Protein AF-A0A349LL16-F1 (afdb_monomer_lite)

pLDDT: mean 88.12, std 10.81, range [34.56, 97.88]

Secondary structure (DSSP, 8-state):
-HHHHHHHHHHT---------HHHHHHHTTT-HHHHTT------PPPPHHHHHHHHHHHHHHHHHHHT-EE-HHHHHHHHHHHHHH-TTS-TTHHHHHHHHHHHHHHHHHHHSPPHHHHHHHHHHHHHHHHHHHHTT--SHHHHHHHHHHHHHHHHHHHHHHHHHHHHHHHHHHHHHHHHHHHHHHHHHHHHHHHHHTT-HHHHHHIIIIIHHHHHHHHHHHHHHHHHHTSSS---------EE-HHHHHHHHHHHH---HHHHHS-HHHHHHTHHHHHHTT--S-HHHHHHHHHHHHHHHTT---

Radius of gyration: 29.73 Å; chains: 1; bounding box: 71×72×87 Å

Structure (mmCIF, N/CA/C/O backbone):
data_AF-A0A349LL16-F1
#
_entry.id   AF-A0A349LL16-F1
#
loop_
_atom_site.group_PDB
_atom_site.id
_atom_site.type_symbol
_atom_site.label_atom_id
_atom_site.label_alt_id
_atom_site.label_comp_id
_atom_site.label_asym_id
_atom_site.label_en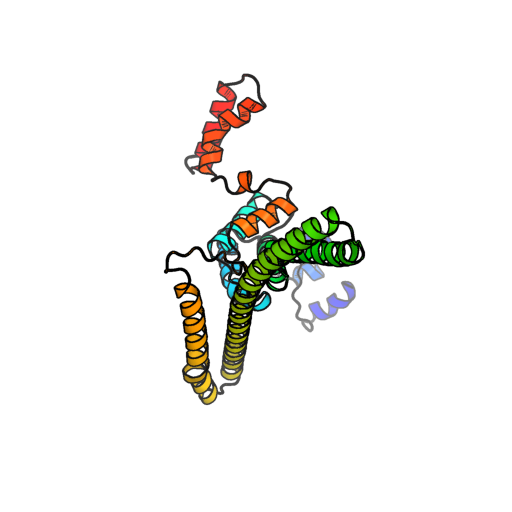tity_id
_atom_site.label_seq_id
_atom_site.pdbx_PDB_ins_code
_atom_site.Cartn_x
_atom_site.Cartn_y
_atom_site.Cartn_z
_atom_site.occupancy
_atom_site.B_iso_or_equiv
_atom_site.auth_seq_id
_atom_site.auth_comp_id
_atom_site.auth_asym_id
_atom_site.auth_atom_id
_atom_site.pdbx_PDB_model_num
ATOM 1 N N . ALA A 1 1 ? 39.143 4.023 -7.909 1.00 50.12 1 ALA A N 1
ATOM 2 C CA . ALA A 1 1 ? 38.693 2.613 -7.889 1.00 50.12 1 ALA A CA 1
ATOM 3 C C . ALA A 1 1 ? 38.817 1.913 -9.253 1.00 50.12 1 ALA A C 1
ATOM 5 O O . ALA A 1 1 ? 39.383 0.830 -9.295 1.00 50.12 1 ALA A O 1
ATOM 6 N N . GLY A 1 2 ? 38.370 2.511 -10.371 1.00 61.31 2 GLY A N 1
ATOM 7 C CA . GLY A 1 2 ? 38.312 1.834 -11.686 1.00 61.31 2 GLY A CA 1
ATOM 8 C C . GLY A 1 2 ? 39.614 1.186 -12.191 1.00 61.31 2 GLY A C 1
ATOM 9 O O . GLY A 1 2 ? 39.574 0.078 -12.714 1.00 61.31 2 GLY A O 1
ATOM 10 N N . ASN A 1 3 ? 40.784 1.799 -11.963 1.00 69.19 3 ASN A N 1
ATOM 11 C CA . ASN A 1 3 ? 42.068 1.228 -12.407 1.00 69.19 3 ASN A CA 1
ATOM 12 C C . ASN A 1 3 ? 42.465 -0.073 -11.689 1.00 69.19 3 ASN A C 1
ATOM 14 O O . ASN A 1 3 ? 43.234 -0.848 -12.246 1.00 69.19 3 ASN A O 1
ATOM 18 N N . MET A 1 4 ? 41.927 -0.342 -10.494 1.00 77.75 4 MET A N 1
ATOM 19 C CA . MET A 1 4 ? 42.217 -1.578 -9.755 1.00 77.75 4 MET A CA 1
ATOM 20 C C . MET A 1 4 ? 41.411 -2.775 -10.274 1.00 77.75 4 MET A C 1
ATOM 22 O O . MET A 1 4 ? 41.865 -3.908 -10.161 1.00 77.75 4 MET A O 1
ATOM 26 N N . LEU A 1 5 ? 40.236 -2.531 -10.865 1.00 82.50 5 LEU A N 1
ATOM 27 C CA . LEU A 1 5 ? 39.344 -3.584 -11.364 1.00 82.50 5 LEU A CA 1
ATOM 28 C C . LEU A 1 5 ? 39.718 -4.046 -12.777 1.00 82.50 5 LEU A C 1
ATOM 30 O O . LEU A 1 5 ? 39.498 -5.204 -13.124 1.00 82.50 5 LEU A O 1
ATOM 34 N N . LYS A 1 6 ? 40.334 -3.168 -13.581 1.00 83.62 6 LYS A N 1
ATOM 35 C CA . LYS A 1 6 ? 40.704 -3.452 -14.978 1.00 83.62 6 LYS A CA 1
ATOM 36 C C . LYS A 1 6 ? 41.528 -4.734 -15.157 1.00 83.62 6 LYS A C 1
ATOM 38 O O . LYS A 1 6 ? 41.169 -5.511 -16.038 1.00 83.62 6 LYS A O 1
ATOM 43 N N . PRO A 1 7 ? 42.580 -5.019 -14.358 1.00 87.38 7 PRO A N 1
ATOM 44 C CA . PRO A 1 7 ? 43.356 -6.245 -14.537 1.00 87.38 7 PRO A CA 1
ATOM 45 C C . PRO A 1 7 ? 42.539 -7.515 -14.267 1.00 87.38 7 PRO A C 1
ATOM 47 O O . PRO A 1 7 ? 42.668 -8.482 -15.010 1.00 87.38 7 PRO A O 1
ATOM 50 N N . ALA A 1 8 ? 41.684 -7.509 -13.239 1.00 87.06 8 ALA A N 1
ATOM 51 C CA . ALA A 1 8 ? 40.840 -8.654 -12.889 1.00 87.06 8 ALA A CA 1
ATOM 52 C C . ALA A 1 8 ? 39.733 -8.890 -13.932 1.00 87.06 8 ALA A C 1
ATOM 54 O O . ALA A 1 8 ? 39.519 -10.023 -14.355 1.00 87.06 8 ALA A O 1
ATOM 55 N N . LEU A 1 9 ? 39.101 -7.814 -14.419 1.00 86.56 9 LEU A N 1
ATOM 56 C CA . LEU A 1 9 ? 38.121 -7.870 -15.511 1.00 86.56 9 LEU A CA 1
ATOM 57 C C . LEU A 1 9 ? 38.753 -8.325 -16.833 1.00 86.56 9 LEU A C 1
ATOM 59 O O . LEU A 1 9 ? 38.127 -9.032 -17.615 1.00 86.56 9 LEU A O 1
ATOM 63 N N . ALA A 1 10 ? 40.004 -7.937 -17.098 1.00 84.31 10 ALA A N 1
ATOM 64 C CA . ALA A 1 10 ? 40.708 -8.333 -18.312 1.00 84.31 10 ALA A CA 1
ATOM 65 C C . ALA A 1 10 ? 41.105 -9.815 -18.324 1.00 84.31 10 ALA A C 1
ATOM 67 O O . ALA A 1 10 ? 41.119 -10.407 -19.401 1.00 84.31 10 ALA A O 1
ATOM 68 N N . ARG A 1 11 ? 41.420 -10.391 -17.156 1.00 88.12 11 ARG A N 1
ATOM 69 C CA . ARG A 1 11 ? 41.743 -11.819 -17.005 1.00 88.12 11 ARG A CA 1
ATOM 70 C C . ARG A 1 11 ? 40.512 -12.719 -16.878 1.00 88.12 11 ARG A C 1
ATOM 72 O O . ARG A 1 11 ? 40.641 -13.919 -17.074 1.00 88.12 11 ARG A O 1
ATOM 79 N N . GLY A 1 12 ? 39.341 -12.149 -16.587 1.00 85.00 12 GLY A N 1
ATOM 80 C CA . GLY A 1 12 ? 38.114 -12.913 -16.341 1.00 85.00 12 GLY A CA 1
ATOM 81 C C . GLY A 1 12 ? 38.013 -13.488 -14.924 1.00 85.00 12 GLY A C 1
ATOM 82 O O . GLY A 1 12 ? 37.112 -14.271 -14.651 1.00 85.00 12 GLY A O 1
ATOM 83 N N . ASP A 1 13 ? 38.897 -13.079 -14.008 1.00 91.56 13 ASP A N 1
ATOM 84 C CA . ASP A 1 13 ? 38.894 -13.537 -12.609 1.00 91.56 13 ASP A CA 1
ATOM 85 C C . ASP A 1 13 ? 37.687 -12.989 -11.822 1.00 91.56 13 ASP A C 1
ATOM 87 O O . ASP A 1 13 ? 37.328 -13.509 -10.767 1.00 91.56 13 ASP A O 1
ATOM 91 N N . LEU A 1 14 ? 37.081 -11.901 -12.312 1.00 89.88 14 LEU A N 1
ATOM 92 C CA . LEU A 1 14 ? 35.991 -11.189 -11.656 1.00 89.88 14 LEU A CA 1
ATOM 93 C C . LEU A 1 14 ? 34.754 -11.148 -12.554 1.00 89.88 14 LEU A C 1
ATOM 95 O O . LEU A 1 14 ? 34.754 -10.489 -13.592 1.00 89.88 14 LEU A O 1
ATOM 99 N N . HIS A 1 15 ? 33.679 -11.779 -12.087 1.00 89.44 15 HIS A N 1
ATOM 100 C CA . HIS A 1 15 ? 32.338 -11.609 -12.636 1.00 89.44 15 HIS A CA 1
ATOM 101 C C . HIS A 1 15 ? 31.631 -10.496 -11.864 1.00 89.44 15 HIS A C 1
ATOM 103 O O . HIS A 1 15 ? 31.560 -10.542 -10.635 1.00 89.44 15 HIS A O 1
ATOM 109 N N . CYS A 1 16 ? 31.111 -9.490 -12.563 1.00 90.19 16 CYS A N 1
ATOM 110 C CA . CYS A 1 16 ? 30.352 -8.417 -11.932 1.00 90.19 16 CYS A CA 1
ATOM 111 C C . CYS A 1 16 ? 29.171 -7.971 -12.797 1.00 90.19 16 CYS A C 1
ATOM 113 O O . CYS A 1 16 ? 29.186 -8.101 -14.020 1.00 90.19 16 CYS A O 1
ATOM 115 N N . ILE A 1 17 ? 28.154 -7.425 -12.132 1.00 94.06 17 ILE A N 1
ATOM 116 C CA . ILE A 1 17 ? 27.019 -6.741 -12.748 1.00 94.06 17 ILE A CA 1
ATOM 117 C C . ILE A 1 17 ? 27.055 -5.307 -12.223 1.00 94.06 17 ILE A C 1
ATOM 119 O O . ILE A 1 17 ? 27.072 -5.092 -11.011 1.00 94.06 17 ILE A O 1
ATOM 123 N N . GLY A 1 18 ? 27.132 -4.336 -13.131 1.00 92.94 18 GLY A N 1
ATOM 124 C CA . GLY A 1 18 ? 27.080 -2.913 -12.802 1.00 92.94 18 GLY A CA 1
ATOM 125 C C . GLY A 1 18 ? 25.700 -2.332 -13.097 1.00 92.94 18 GLY A C 1
ATOM 126 O O . GLY A 1 18 ? 25.059 -2.736 -14.063 1.00 92.94 18 GLY A O 1
ATOM 127 N N . ALA A 1 19 ? 25.272 -1.361 -12.294 1.00 95.31 19 ALA A N 1
ATOM 128 C CA . ALA A 1 19 ? 24.076 -0.560 -12.532 1.00 95.31 19 ALA A CA 1
ATOM 129 C C . ALA A 1 19 ? 24.457 0.927 -12.476 1.00 95.31 19 ALA A C 1
ATOM 131 O O . ALA A 1 19 ? 25.180 1.346 -11.574 1.00 95.31 19 ALA A O 1
ATOM 132 N N . THR A 1 20 ? 24.033 1.705 -13.470 1.00 95.44 20 THR A N 1
ATOM 133 C CA . THR A 1 20 ? 24.318 3.145 -13.596 1.00 95.44 20 THR A CA 1
ATOM 134 C C . THR A 1 20 ? 23.319 3.774 -14.569 1.00 95.44 20 THR A C 1
ATOM 136 O O . THR A 1 20 ? 22.616 3.059 -15.288 1.00 95.44 20 THR A O 1
ATOM 139 N N . THR A 1 21 ? 23.244 5.103 -14.606 1.00 94.81 21 THR A N 1
ATOM 140 C CA . THR A 1 21 ? 22.411 5.822 -15.578 1.00 94.81 21 THR A CA 1
ATOM 141 C C . THR A 1 21 ? 23.085 5.882 -16.950 1.00 94.81 21 THR A C 1
ATOM 143 O O . THR A 1 21 ? 24.299 5.710 -17.087 1.00 94.81 21 THR A O 1
ATOM 146 N N . LEU A 1 22 ? 22.304 6.159 -17.999 1.00 93.75 22 LEU A N 1
ATOM 147 C CA . LEU A 1 22 ? 22.838 6.274 -19.359 1.00 93.75 22 LEU A CA 1
ATOM 148 C C . LEU A 1 22 ? 23.901 7.380 -19.478 1.00 93.75 22 LEU A C 1
ATOM 150 O O . LEU A 1 22 ? 24.893 7.211 -20.189 1.00 93.75 22 LEU A O 1
ATOM 154 N N . ASP A 1 23 ? 23.708 8.492 -18.772 1.00 94.25 23 ASP A N 1
ATOM 155 C CA . ASP A 1 23 ? 24.614 9.640 -18.819 1.00 94.25 23 ASP A CA 1
ATOM 156 C C . ASP A 1 23 ? 25.945 9.343 -18.127 1.00 94.25 23 ASP A C 1
ATOM 158 O O . ASP A 1 23 ? 27.016 9.667 -18.648 1.00 94.25 23 ASP A O 1
ATOM 162 N N . GLU A 1 24 ? 25.901 8.665 -16.982 1.00 95.25 24 GLU A N 1
ATOM 163 C CA . GLU A 1 24 ? 27.101 8.206 -16.289 1.00 95.25 24 GLU A CA 1
ATOM 164 C C . GLU A 1 24 ? 27.838 7.127 -17.085 1.00 95.25 24 GLU A C 1
ATOM 166 O O . GLU A 1 24 ? 29.064 7.194 -17.209 1.00 95.25 24 GLU A O 1
ATOM 171 N N . TYR A 1 25 ? 27.115 6.187 -17.702 1.00 94.00 25 TYR A N 1
ATOM 172 C CA . TYR A 1 25 ? 27.707 5.186 -18.589 1.00 94.00 25 TYR A CA 1
ATOM 173 C C . TYR A 1 25 ? 28.482 5.847 -19.739 1.00 94.00 25 TYR A C 1
ATOM 175 O O . TYR A 1 25 ? 29.668 5.564 -19.931 1.00 94.00 25 TYR A O 1
ATOM 183 N N . ARG A 1 26 ? 27.851 6.800 -20.441 1.00 93.75 26 ARG A N 1
ATOM 184 C CA . ARG A 1 26 ? 28.474 7.585 -21.523 1.00 93.75 26 ARG A CA 1
ATOM 185 C C . ARG A 1 26 ? 29.698 8.362 -21.055 1.00 93.75 26 ARG A C 1
ATOM 187 O O . AR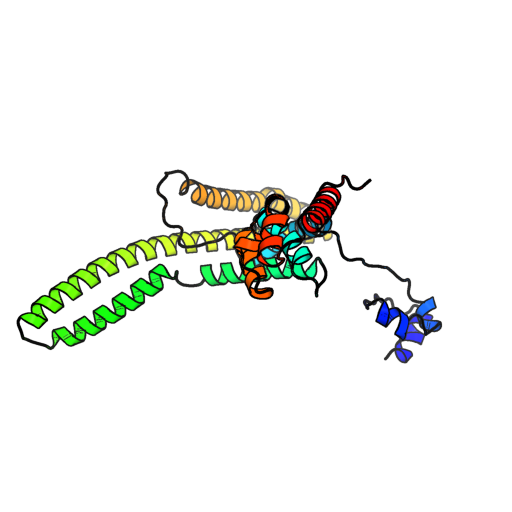G A 1 26 ? 30.668 8.531 -21.791 1.00 93.75 26 ARG A O 1
ATOM 194 N N . LYS A 1 27 ? 29.660 8.884 -19.830 1.00 93.69 27 LYS A N 1
ATOM 195 C CA . LYS A 1 27 ? 30.728 9.727 -19.289 1.00 93.69 27 LYS A CA 1
ATOM 196 C C . LYS A 1 27 ? 31.927 8.924 -18.791 1.00 93.69 27 LYS A C 1
ATOM 198 O O . LYS A 1 27 ? 33.052 9.395 -18.959 1.00 93.69 27 LYS A O 1
ATOM 203 N N . TYR A 1 28 ? 31.702 7.764 -18.175 1.00 90.38 28 TYR A N 1
ATOM 204 C CA . TYR A 1 28 ? 32.724 7.056 -17.399 1.00 90.38 28 TYR A CA 1
ATOM 205 C C . TYR A 1 28 ? 33.111 5.679 -17.948 1.00 90.38 28 TYR A C 1
ATOM 207 O O . TYR A 1 28 ? 34.234 5.246 -17.693 1.00 90.38 28 TYR A O 1
ATOM 215 N N . ILE A 1 29 ? 32.229 4.997 -18.684 1.00 90.94 29 ILE A N 1
ATOM 216 C CA . ILE A 1 29 ? 32.487 3.650 -19.220 1.00 90.94 29 ILE A CA 1
ATOM 217 C C . ILE A 1 29 ? 32.776 3.710 -20.716 1.00 90.94 29 ILE A C 1
ATOM 219 O O . ILE A 1 29 ? 33.810 3.221 -21.153 1.00 90.94 29 ILE A O 1
ATOM 223 N N . GLU A 1 30 ? 31.911 4.369 -21.486 1.00 91.00 30 GLU A N 1
ATOM 224 C CA . GLU A 1 30 ? 32.020 4.449 -22.951 1.00 91.00 30 GLU A CA 1
ATOM 225 C C . GLU A 1 30 ? 33.277 5.211 -23.404 1.00 91.00 30 GLU A C 1
ATOM 227 O O . GLU A 1 30 ? 33.876 4.906 -24.428 1.00 91.00 30 GLU A O 1
ATOM 232 N N . LYS A 1 31 ? 33.753 6.167 -22.595 1.00 91.62 31 LYS A N 1
ATOM 233 C CA . LYS A 1 31 ? 35.013 6.883 -22.857 1.00 91.62 31 LYS A CA 1
ATOM 234 C C . LYS A 1 31 ? 36.274 6.064 -22.575 1.00 91.62 31 LYS A C 1
ATOM 236 O O . LYS A 1 31 ? 37.360 6.515 -22.937 1.00 91.62 31 LYS A O 1
ATOM 241 N N . ASP A 1 32 ? 36.164 4.918 -21.904 1.00 90.56 32 ASP A N 1
ATOM 242 C CA . ASP A 1 32 ? 37.294 4.058 -21.552 1.00 90.56 32 ASP A CA 1
ATOM 243 C C . ASP A 1 32 ? 37.238 2.745 -22.356 1.00 90.56 32 ASP A C 1
ATOM 245 O O . ASP A 1 32 ? 36.535 1.808 -21.962 1.00 90.56 32 ASP A O 1
ATOM 249 N N . PRO A 1 33 ? 38.023 2.615 -23.447 1.00 88.44 33 PRO A N 1
ATOM 250 C CA . PRO A 1 33 ? 37.968 1.451 -24.335 1.00 88.44 33 PRO A CA 1
ATOM 251 C C . PRO A 1 33 ? 38.258 0.114 -23.642 1.00 88.44 33 PRO A C 1
ATOM 253 O O . PRO A 1 33 ? 37.868 -0.944 -24.139 1.00 88.44 33 PRO A O 1
ATOM 256 N N . ALA A 1 34 ? 38.979 0.128 -22.514 1.00 86.44 34 ALA A N 1
ATOM 257 C CA . ALA A 1 34 ? 39.267 -1.089 -21.761 1.00 86.44 34 ALA A CA 1
ATOM 258 C C . ALA A 1 34 ? 38.037 -1.592 -20.994 1.00 86.44 34 ALA A C 1
ATOM 260 O O . ALA A 1 34 ? 37.881 -2.802 -20.839 1.00 86.44 34 ALA A O 1
ATOM 261 N N . LEU A 1 35 ? 37.180 -0.683 -20.519 1.00 87.88 35 LEU A N 1
ATOM 262 C CA . LEU A 1 35 ? 35.939 -1.023 -19.822 1.00 87.88 35 LEU A CA 1
ATOM 263 C C . LEU A 1 35 ? 34.814 -1.312 -20.817 1.00 87.88 35 LEU A C 1
ATOM 265 O O . LEU A 1 35 ? 34.130 -2.320 -20.669 1.00 87.88 35 LEU A O 1
ATOM 269 N N . GLU A 1 36 ? 34.669 -0.496 -21.861 1.00 87.94 36 GLU A N 1
ATOM 270 C CA . GLU A 1 36 ? 33.642 -0.671 -22.896 1.00 87.94 36 GLU A CA 1
ATOM 271 C C . GLU A 1 36 ? 33.681 -2.081 -23.517 1.00 87.94 36 GLU A C 1
ATOM 273 O O . GLU A 1 36 ? 32.664 -2.756 -23.610 1.00 87.94 36 GLU A O 1
ATOM 278 N N . ARG A 1 37 ? 34.876 -2.599 -23.830 1.00 89.06 37 ARG A N 1
ATOM 279 C CA . ARG A 1 37 ? 35.066 -3.953 -24.397 1.00 89.06 37 ARG A CA 1
ATOM 280 C C . ARG A 1 37 ? 34.826 -5.105 -23.415 1.00 89.06 37 ARG A C 1
ATOM 282 O O . ARG A 1 37 ? 35.005 -6.268 -23.785 1.00 89.06 37 ARG A O 1
ATOM 289 N N . ARG A 1 38 ? 34.556 -4.808 -22.145 1.00 89.88 38 ARG A N 1
ATOM 290 C CA . ARG A 1 38 ? 34.374 -5.797 -21.069 1.00 89.88 38 ARG A CA 1
ATOM 291 C C . ARG A 1 38 ? 32.970 -5.774 -20.484 1.00 89.88 38 ARG A C 1
ATOM 293 O O . ARG A 1 38 ? 32.577 -6.756 -19.866 1.00 89.88 38 ARG A O 1
ATOM 300 N N . PHE A 1 39 ? 32.215 -4.702 -20.707 1.00 91.06 39 PHE A N 1
ATOM 301 C CA . PHE A 1 39 ? 30.825 -4.598 -20.294 1.00 91.06 39 PHE A CA 1
ATOM 302 C C . PHE A 1 39 ? 29.894 -4.726 -21.495 1.00 91.06 39 PHE A C 1
ATOM 304 O O . PHE A 1 39 ? 29.972 -3.952 -22.442 1.00 91.06 39 PHE A O 1
ATOM 311 N N . GLN A 1 40 ? 28.951 -5.662 -21.413 1.00 91.81 40 GLN A N 1
ATOM 312 C CA . GLN A 1 40 ? 27.804 -5.681 -22.311 1.00 91.81 40 GLN A CA 1
ATOM 313 C C . GLN A 1 40 ? 26.747 -4.711 -21.780 1.00 91.81 40 GLN A C 1
ATOM 315 O O . GLN A 1 40 ? 26.310 -4.826 -20.635 1.00 91.81 40 GLN A O 1
ATOM 320 N N . LYS A 1 41 ? 26.310 -3.769 -22.619 1.00 93.06 41 LYS A N 1
ATOM 321 C CA . LYS A 1 41 ? 25.206 -2.873 -22.273 1.00 93.06 41 LYS A CA 1
ATOM 322 C C . LYS A 1 41 ? 23.889 -3.650 -22.304 1.00 93.06 41 LYS A C 1
ATOM 324 O O . LYS A 1 41 ? 23.536 -4.220 -23.337 1.00 93.06 41 LYS A O 1
ATOM 329 N N . VAL A 1 42 ? 23.171 -3.637 -21.184 1.00 95.75 42 VAL A N 1
ATOM 330 C CA . VAL A 1 42 ? 21.796 -4.136 -21.057 1.00 95.75 42 VAL A CA 1
ATOM 331 C C . VAL A 1 42 ? 20.934 -2.947 -20.653 1.00 95.75 42 VAL A C 1
ATOM 333 O O . VAL A 1 42 ? 21.115 -2.392 -19.572 1.00 95.75 42 VAL A O 1
ATOM 336 N N . MET A 1 43 ? 20.059 -2.504 -21.556 1.00 95.00 43 MET A N 1
ATOM 337 C CA . MET A 1 43 ? 19.144 -1.398 -21.282 1.00 95.00 43 MET A CA 1
ATOM 338 C C . MET A 1 43 ? 17.969 -1.905 -20.455 1.00 95.00 43 MET A C 1
ATOM 340 O O . MET A 1 43 ? 17.335 -2.889 -20.827 1.00 95.00 43 MET A O 1
ATOM 344 N N . VAL A 1 44 ? 17.688 -1.219 -19.352 1.00 95.31 44 VAL A N 1
ATOM 345 C CA . VAL A 1 44 ? 16.494 -1.439 -18.536 1.00 95.31 44 VAL A CA 1
ATOM 346 C C . VAL A 1 44 ? 15.676 -0.162 -18.624 1.00 95.31 44 VAL A C 1
ATOM 348 O O . VAL A 1 44 ? 16.104 0.883 -18.137 1.00 95.31 44 VAL A O 1
ATOM 351 N N . GLU A 1 45 ? 14.559 -0.236 -19.336 1.00 94.81 45 GLU A N 1
ATOM 352 C CA . GLU A 1 45 ? 13.649 0.892 -19.529 1.00 94.81 45 GLU A CA 1
ATOM 353 C C . GLU A 1 45 ? 12.617 0.956 -18.399 1.00 94.81 45 GLU A C 1
ATOM 355 O O . GLU A 1 45 ? 12.370 -0.035 -17.706 1.00 94.81 45 GLU A O 1
ATOM 360 N N . GLU A 1 46 ? 12.022 2.134 -18.212 1.00 95.19 46 GLU A N 1
ATOM 361 C CA . GLU A 1 46 ? 10.886 2.297 -17.307 1.00 95.19 46 GLU A CA 1
ATOM 362 C C . GLU A 1 46 ? 9.723 1.406 -17.791 1.00 95.19 46 GLU A C 1
ATOM 364 O O . GLU A 1 46 ? 9.379 1.444 -18.977 1.00 95.19 46 GLU A O 1
ATOM 369 N N . PRO A 1 47 ? 9.111 0.587 -16.916 1.00 97.38 47 PRO A N 1
ATOM 370 C CA . PRO A 1 47 ? 7.967 -0.225 -17.294 1.00 97.38 47 PRO A CA 1
ATOM 371 C C . PRO A 1 47 ? 6.764 0.650 -17.654 1.00 97.38 47 PRO A C 1
ATOM 373 O O . PRO A 1 47 ? 6.547 1.721 -17.087 1.00 97.38 47 PRO A O 1
ATOM 376 N N . SER A 1 48 ? 5.917 0.144 -18.551 1.00 97.12 48 SER A N 1
ATOM 377 C CA . SER A 1 48 ? 4.610 0.752 -18.800 1.00 97.12 48 SER A CA 1
ATOM 378 C C . SER A 1 48 ? 3.731 0.711 -17.542 1.00 97.12 48 SER A C 1
ATOM 380 O O . SER A 1 48 ? 3.992 -0.036 -16.591 1.00 97.12 48 SER A O 1
ATOM 382 N N . VAL A 1 49 ? 2.643 1.485 -17.544 1.00 96.38 49 VAL A N 1
ATOM 383 C CA . VAL A 1 49 ? 1.636 1.444 -16.469 1.00 96.38 49 VAL A CA 1
ATOM 384 C C . VAL A 1 49 ? 1.094 0.020 -16.294 1.00 96.38 49 VAL A C 1
ATOM 386 O O . VAL A 1 49 ? 1.065 -0.491 -15.180 1.00 96.38 49 VAL A O 1
ATOM 389 N N . GLU A 1 50 ? 0.766 -0.666 -17.393 1.00 96.81 50 GLU A N 1
ATOM 390 C CA . GLU A 1 50 ? 0.281 -2.055 -17.377 1.00 96.81 50 GLU A CA 1
ATOM 391 C C . GLU A 1 50 ? 1.311 -3.034 -16.798 1.00 96.81 50 GLU A C 1
ATOM 393 O O . GLU A 1 50 ? 0.977 -3.875 -15.961 1.00 96.81 50 GLU A O 1
ATOM 398 N N . ALA A 1 51 ? 2.581 -2.902 -17.197 1.00 97.38 51 ALA A N 1
ATOM 399 C CA . ALA A 1 51 ? 3.658 -3.722 -16.653 1.00 97.38 51 ALA A CA 1
ATOM 400 C C . ALA A 1 51 ? 3.869 -3.445 -15.157 1.00 97.38 51 ALA A C 1
ATOM 402 O O . ALA A 1 51 ? 4.093 -4.373 -14.382 1.00 97.38 51 ALA A O 1
ATOM 403 N N . THR A 1 52 ? 3.731 -2.189 -14.727 1.00 97.75 52 THR A N 1
ATOM 404 C CA . THR A 1 52 ? 3.815 -1.816 -13.310 1.00 97.75 52 THR A CA 1
ATOM 405 C C . THR A 1 52 ? 2.676 -2.419 -12.498 1.00 97.75 52 THR A C 1
ATOM 407 O O . THR A 1 52 ? 2.927 -2.947 -11.421 1.00 97.75 52 THR A O 1
ATOM 410 N N . ILE A 1 53 ? 1.446 -2.431 -13.022 1.00 97.81 53 ILE A N 1
ATOM 411 C CA . ILE A 1 53 ? 0.308 -3.111 -12.382 1.00 97.81 53 ILE A CA 1
ATOM 412 C C . ILE A 1 53 ? 0.620 -4.601 -12.180 1.00 97.81 53 ILE A C 1
ATOM 414 O O . ILE A 1 53 ? 0.386 -5.138 -11.099 1.00 97.81 53 ILE A O 1
ATOM 418 N N . ALA A 1 54 ? 1.197 -5.273 -13.182 1.00 97.88 54 ALA A N 1
ATOM 419 C CA . ALA A 1 54 ? 1.597 -6.675 -13.055 1.00 97.88 54 ALA A CA 1
ATOM 420 C C . ALA A 1 54 ? 2.703 -6.884 -12.001 1.00 97.88 54 ALA A C 1
ATOM 422 O O . ALA A 1 54 ? 2.623 -7.828 -11.213 1.00 97.88 54 ALA A O 1
ATOM 423 N N . ILE A 1 55 ? 3.699 -5.991 -11.947 1.00 97.38 55 ILE A N 1
ATOM 424 C CA . ILE A 1 55 ? 4.752 -6.004 -10.918 1.00 97.38 55 ILE A CA 1
ATOM 425 C C . ILE A 1 55 ? 4.137 -5.841 -9.522 1.00 97.38 55 ILE A C 1
ATOM 427 O O . ILE A 1 55 ? 4.431 -6.634 -8.630 1.00 97.38 55 ILE A O 1
ATOM 431 N N . LEU A 1 56 ? 3.252 -4.858 -9.339 1.00 97.38 56 LEU A N 1
ATOM 432 C CA . LEU A 1 56 ? 2.586 -4.591 -8.064 1.00 97.38 56 LEU A CA 1
ATOM 433 C C . LEU A 1 56 ? 1.712 -5.766 -7.614 1.00 97.38 56 LEU A C 1
ATOM 435 O O . LEU A 1 56 ? 1.793 -6.151 -6.454 1.00 97.38 56 LEU A O 1
ATOM 439 N N . ARG A 1 57 ? 0.960 -6.404 -8.520 1.00 96.94 57 ARG A N 1
ATOM 440 C CA . ARG A 1 57 ? 0.209 -7.640 -8.220 1.00 96.94 57 ARG A CA 1
ATOM 441 C C . ARG A 1 57 ? 1.123 -8.772 -7.746 1.00 96.94 57 ARG A C 1
ATOM 443 O O . ARG A 1 57 ? 0.773 -9.497 -6.824 1.00 96.94 57 ARG A O 1
ATOM 450 N N . GLY A 1 58 ? 2.315 -8.901 -8.332 1.00 95.31 58 GLY A N 1
ATOM 451 C CA . GLY A 1 58 ? 3.320 -9.872 -7.883 1.00 95.31 58 GLY A CA 1
ATOM 452 C C . GLY A 1 58 ? 3.937 -9.549 -6.516 1.00 95.31 58 GLY A C 1
ATOM 453 O O . GLY A 1 58 ? 4.418 -10.449 -5.831 1.00 95.31 58 GLY A O 1
ATOM 454 N N . LEU A 1 59 ? 3.929 -8.277 -6.108 1.00 94.38 59 LEU A N 1
ATOM 455 C CA . LEU A 1 59 ? 4.429 -7.818 -4.808 1.00 94.38 59 LEU A CA 1
ATOM 456 C C . LEU A 1 59 ? 3.331 -7.715 -3.739 1.00 94.38 59 LEU A C 1
ATOM 458 O O . LEU A 1 59 ? 3.662 -7.653 -2.555 1.00 94.38 59 LEU A O 1
ATOM 462 N N . GLN A 1 60 ? 2.058 -7.733 -4.139 1.00 93.12 60 GLN A N 1
ATOM 463 C CA . GLN A 1 60 ? 0.892 -7.495 -3.289 1.00 93.12 60 GLN A CA 1
ATOM 464 C C . GLN A 1 60 ? 0.924 -8.328 -2.004 1.00 93.12 60 GLN A C 1
ATOM 466 O O . GLN A 1 60 ? 0.911 -7.761 -0.916 1.00 93.12 60 GLN A O 1
ATOM 471 N N . GLU A 1 61 ? 1.050 -9.655 -2.118 1.00 89.81 61 GLU A N 1
ATOM 472 C CA . GLU A 1 61 ? 1.035 -10.572 -0.964 1.00 89.81 61 GLU A CA 1
ATOM 473 C C . GLU A 1 61 ? 2.138 -10.237 0.057 1.00 89.81 61 GLU A C 1
ATOM 475 O O . GLU A 1 61 ? 1.924 -10.320 1.267 1.00 89.81 61 GLU A O 1
ATOM 480 N N . ARG A 1 62 ? 3.305 -9.775 -0.414 1.00 91.06 62 ARG A N 1
ATOM 481 C CA . ARG A 1 62 ? 4.433 -9.418 0.459 1.00 91.06 62 ARG A CA 1
ATOM 482 C C . ARG A 1 62 ? 4.159 -8.135 1.243 1.00 91.06 62 ARG A C 1
ATOM 484 O O . ARG A 1 62 ? 4.472 -8.088 2.430 1.00 91.06 62 ARG A O 1
ATOM 491 N N . TYR A 1 63 ? 3.576 -7.119 0.605 1.00 93.50 63 TYR A N 1
ATOM 492 C CA . TYR A 1 63 ? 3.230 -5.855 1.267 1.00 93.50 63 TYR A CA 1
ATOM 493 C C . TYR A 1 63 ? 2.024 -6.000 2.197 1.00 93.50 63 TYR A C 1
ATOM 495 O O . TYR A 1 63 ? 2.041 -5.459 3.301 1.00 93.50 63 TYR A O 1
ATOM 503 N N . GLU A 1 64 ? 1.017 -6.782 1.801 1.00 91.25 64 GLU A N 1
ATOM 504 C CA . GLU A 1 64 ? -0.114 -7.127 2.666 1.00 91.25 64 GLU A CA 1
ATOM 505 C C . GLU A 1 64 ? 0.343 -7.798 3.958 1.00 91.25 64 GLU A C 1
ATOM 507 O O . GLU A 1 64 ? -0.107 -7.431 5.041 1.00 91.25 64 GLU A O 1
ATOM 512 N N . LEU A 1 65 ? 1.260 -8.764 3.855 1.00 89.06 65 LEU A N 1
ATOM 513 C CA . LEU A 1 65 ? 1.808 -9.461 5.012 1.00 89.06 65 LEU A CA 1
ATOM 514 C C . LEU A 1 65 ? 2.673 -8.539 5.875 1.00 89.06 65 LEU A C 1
ATOM 516 O O . LEU A 1 65 ? 2.529 -8.550 7.094 1.00 89.06 65 LEU A O 1
ATOM 520 N N . HIS A 1 66 ? 3.543 -7.735 5.256 1.00 90.31 66 HIS A N 1
ATOM 521 C CA . HIS A 1 66 ? 4.422 -6.807 5.971 1.00 90.31 66 HIS A CA 1
ATOM 522 C C . HIS A 1 66 ? 3.635 -5.799 6.818 1.00 90.31 66 HIS A C 1
ATOM 524 O O . HIS A 1 66 ? 3.979 -5.554 7.973 1.00 90.31 66 HIS A O 1
ATOM 530 N N . HIS A 1 67 ? 2.559 -5.243 6.260 1.00 90.62 67 HIS A N 1
ATOM 531 C CA . HIS A 1 67 ? 1.744 -4.229 6.931 1.00 90.62 67 HIS A CA 1
ATOM 532 C C . HIS A 1 67 ? 0.557 -4.816 7.707 1.00 90.62 67 HIS A C 1
ATOM 534 O O . HIS A 1 67 ? -0.012 -4.149 8.569 1.00 90.62 67 HIS A O 1
ATOM 540 N N . GLY A 1 68 ? 0.188 -6.076 7.468 1.00 86.94 68 GLY A N 1
ATOM 541 C CA . GLY A 1 68 ? -0.989 -6.709 8.071 1.00 86.94 68 GLY A CA 1
ATOM 542 C C . GLY A 1 68 ? -2.307 -6.104 7.579 1.00 86.94 68 GLY A C 1
ATOM 543 O O . GLY A 1 68 ? -3.233 -5.933 8.367 1.00 86.94 68 GLY A O 1
ATOM 544 N N . ILE A 1 69 ? -2.368 -5.755 6.296 1.00 90.31 69 ILE A N 1
ATOM 545 C CA . ILE A 1 69 ? -3.527 -5.142 5.631 1.00 90.31 69 ILE A CA 1
ATOM 546 C C . ILE A 1 69 ? -3.916 -5.945 4.384 1.00 90.31 69 ILE A C 1
ATOM 548 O O . ILE A 1 69 ? -3.250 -6.912 4.011 1.00 90.31 69 ILE A O 1
ATOM 552 N N . GLU A 1 70 ? -4.996 -5.542 3.730 1.00 90.31 70 GLU A N 1
ATOM 553 C CA . GLU A 1 70 ? -5.398 -6.034 2.414 1.00 90.31 70 GLU A CA 1
ATOM 554 C C . GLU A 1 70 ? -5.281 -4.903 1.385 1.00 90.31 70 GLU A C 1
ATOM 556 O O . GLU A 1 70 ? -5.676 -3.766 1.641 1.00 90.31 70 GLU A O 1
ATOM 561 N N . ILE A 1 71 ? -4.706 -5.190 0.220 1.00 94.00 71 ILE A N 1
ATOM 562 C CA . ILE A 1 71 ? -4.531 -4.212 -0.853 1.00 94.00 71 ILE A CA 1
ATOM 563 C C . ILE A 1 71 ? -5.505 -4.586 -1.961 1.00 94.00 71 ILE A C 1
ATOM 565 O O . ILE A 1 71 ? -5.442 -5.670 -2.529 1.00 94.00 71 ILE A O 1
ATOM 569 N N . THR A 1 72 ? -6.424 -3.687 -2.289 1.00 95.00 72 THR A N 1
ATOM 570 C CA . THR A 1 72 ? -7.418 -3.969 -3.330 1.00 95.00 72 THR A CA 1
ATOM 571 C C . THR A 1 72 ? -6.815 -3.804 -4.732 1.00 95.00 72 THR A C 1
ATOM 573 O O . THR A 1 72 ? -5.938 -2.966 -4.951 1.00 95.00 72 THR A O 1
ATOM 576 N N . ASP A 1 73 ? -7.305 -4.556 -5.724 1.00 94.88 73 ASP A N 1
ATOM 577 C CA . ASP A 1 73 ? -6.844 -4.393 -7.116 1.00 94.88 73 ASP A CA 1
ATOM 578 C C . ASP A 1 73 ? -7.048 -2.956 -7.655 1.00 94.88 73 ASP A C 1
ATOM 580 O O . ASP A 1 73 ? -6.121 -2.417 -8.265 1.00 94.88 73 ASP A O 1
ATOM 584 N N . PRO A 1 74 ? -8.167 -2.254 -7.360 1.00 95.06 74 PRO A N 1
ATOM 585 C CA . PRO A 1 74 ? -8.306 -0.835 -7.687 1.00 95.06 74 PRO A CA 1
ATOM 586 C C . PRO A 1 74 ? -7.222 0.065 -7.082 1.00 95.06 74 PRO A C 1
ATOM 588 O O . PRO A 1 74 ? -6.835 1.041 -7.722 1.00 95.06 74 PRO A O 1
ATOM 591 N N . ALA A 1 75 ? -6.705 -0.244 -5.887 1.00 95.56 75 ALA A N 1
ATOM 592 C CA . ALA A 1 75 ? -5.593 0.506 -5.304 1.00 95.56 75 ALA A CA 1
ATOM 593 C C . ALA A 1 75 ? -4.296 0.315 -6.094 1.00 95.56 75 ALA A C 1
ATOM 595 O O . ALA A 1 75 ? -3.574 1.280 -6.328 1.00 95.56 75 ALA A O 1
ATOM 596 N N . ILE A 1 76 ? -4.026 -0.906 -6.565 1.00 97.12 76 ILE A N 1
ATOM 597 C CA . ILE A 1 76 ? -2.861 -1.206 -7.408 1.00 97.12 76 ILE A CA 1
ATOM 598 C C . ILE A 1 76 ? -2.925 -0.416 -8.720 1.00 97.12 76 ILE A C 1
ATOM 600 O O . ILE A 1 76 ? -1.941 0.212 -9.122 1.00 97.12 76 ILE A O 1
ATOM 604 N N . VAL A 1 77 ? -4.091 -0.416 -9.371 1.00 96.38 77 VAL A N 1
ATOM 605 C CA . VAL A 1 77 ? -4.316 0.356 -10.601 1.00 96.38 77 VAL A CA 1
ATOM 606 C C . VAL A 1 77 ? -4.139 1.850 -10.331 1.00 96.38 77 VAL A C 1
ATOM 608 O O . VAL A 1 77 ? -3.374 2.513 -11.033 1.00 96.38 77 VAL A O 1
ATOM 611 N N . ALA A 1 78 ? -4.763 2.371 -9.270 1.00 94.88 78 ALA A N 1
ATOM 612 C CA . ALA A 1 78 ? -4.641 3.773 -8.885 1.00 94.88 78 ALA A CA 1
ATOM 613 C C . ALA A 1 78 ? -3.187 4.169 -8.582 1.00 94.88 78 ALA A C 1
ATOM 615 O O . ALA A 1 78 ? -2.750 5.237 -9.006 1.00 94.88 78 ALA A O 1
ATOM 616 N N . ALA A 1 79 ? -2.411 3.318 -7.907 1.00 96.62 79 ALA A N 1
ATOM 617 C CA . ALA A 1 79 ? -1.011 3.593 -7.586 1.00 96.62 79 ALA A CA 1
ATOM 618 C C . ALA A 1 79 ? -0.160 3.732 -8.851 1.00 96.62 79 ALA A C 1
ATOM 620 O O . ALA A 1 79 ? 0.632 4.671 -8.964 1.00 96.62 79 ALA A O 1
ATOM 621 N N . ALA A 1 80 ? -0.355 2.854 -9.836 1.00 96.81 80 ALA A N 1
ATOM 622 C CA . ALA A 1 80 ? 0.351 2.936 -11.110 1.00 96.81 80 ALA A CA 1
ATOM 623 C C . ALA A 1 80 ? -0.087 4.164 -11.933 1.00 96.81 80 ALA A C 1
ATOM 625 O O . ALA A 1 80 ? 0.755 4.936 -12.391 1.00 96.81 80 ALA A O 1
ATOM 626 N N . GLU A 1 81 ? -1.393 4.389 -12.089 1.00 94.12 81 GLU A N 1
ATOM 627 C CA . GLU A 1 81 ? -1.924 5.473 -12.923 1.00 94.12 81 GLU A CA 1
ATOM 628 C C . GLU A 1 81 ? -1.669 6.866 -12.333 1.00 94.12 81 GLU A C 1
ATOM 630 O O . GLU A 1 81 ? -1.227 7.776 -13.044 1.00 94.12 81 GLU A O 1
ATOM 635 N N . LEU A 1 82 ? -1.932 7.055 -11.036 1.00 93.81 82 LEU A N 1
ATOM 636 C CA . LEU A 1 82 ? -1.788 8.353 -10.377 1.00 93.81 82 LEU A CA 1
ATOM 637 C C . LEU A 1 82 ? -0.317 8.741 -10.231 1.00 93.81 82 LEU A C 1
ATOM 639 O O . LEU A 1 82 ? 0.021 9.896 -10.496 1.00 93.81 82 LEU A O 1
ATOM 643 N N . SER A 1 83 ? 0.569 7.799 -9.887 1.00 95.19 83 SER A N 1
ATOM 644 C CA . SER A 1 83 ? 2.008 8.087 -9.826 1.00 95.19 83 SER A CA 1
ATOM 645 C C . SER A 1 83 ? 2.583 8.404 -11.206 1.00 95.19 83 SER A C 1
ATOM 647 O O . SER A 1 83 ? 3.378 9.334 -11.346 1.00 95.19 83 SER A O 1
ATOM 649 N N . HIS A 1 84 ? 2.155 7.694 -12.254 1.00 94.69 84 HIS A N 1
ATOM 650 C CA . HIS A 1 84 ? 2.572 7.995 -13.621 1.00 94.69 84 HIS A CA 1
ATOM 651 C C . HIS A 1 84 ? 2.119 9.394 -14.058 1.00 94.69 84 HIS A C 1
ATOM 653 O O . HIS A 1 84 ? 2.888 10.134 -14.669 1.00 94.69 84 HIS A O 1
ATOM 659 N N . ARG A 1 85 ? 0.888 9.780 -13.704 1.00 90.56 85 ARG A N 1
ATOM 660 C CA . ARG A 1 85 ? 0.273 11.042 -14.128 1.00 90.56 85 ARG A CA 1
ATOM 661 C C . ARG A 1 85 ? 0.741 12.266 -13.341 1.00 90.56 85 ARG A C 1
ATOM 663 O O . ARG A 1 85 ? 0.855 13.339 -13.929 1.00 90.56 85 ARG A O 1
ATOM 670 N N . TYR A 1 86 ? 0.940 12.136 -12.030 1.00 91.12 86 TYR A N 1
ATOM 671 C CA . TYR A 1 86 ? 1.129 13.281 -11.131 1.00 91.12 86 TYR A CA 1
ATOM 672 C C . TYR A 1 86 ? 2.522 13.369 -10.496 1.00 91.12 86 TYR A C 1
ATOM 674 O O . TYR A 1 86 ? 2.878 14.438 -10.008 1.00 91.12 86 TYR A O 1
ATOM 682 N N . MET A 1 87 ? 3.324 12.299 -10.532 1.00 92.81 87 MET A N 1
ATOM 683 C CA . MET A 1 87 ? 4.690 12.275 -9.989 1.00 92.81 87 MET A CA 1
ATOM 684 C C . MET A 1 87 ? 5.697 12.098 -11.132 1.00 92.81 87 MET A C 1
ATOM 686 O O . MET A 1 87 ? 6.107 10.984 -11.463 1.00 92.81 87 MET A O 1
ATOM 690 N N . THR A 1 88 ? 6.040 13.201 -11.800 1.00 90.56 88 THR A N 1
ATOM 691 C CA . THR A 1 88 ? 6.873 13.211 -13.022 1.00 90.56 88 THR A CA 1
ATOM 692 C C . THR A 1 88 ? 8.377 13.274 -12.757 1.00 90.56 88 THR A C 1
ATOM 694 O O . THR A 1 88 ? 9.170 13.141 -13.680 1.00 90.56 88 THR A O 1
ATOM 697 N N . ASP A 1 89 ? 8.780 13.517 -11.515 1.00 91.69 89 ASP A N 1
ATOM 698 C CA . ASP A 1 89 ? 10.170 13.603 -11.057 1.00 91.69 89 ASP A CA 1
ATOM 699 C C . ASP A 1 89 ? 10.790 12.231 -10.735 1.00 91.69 89 ASP A C 1
ATOM 701 O O . ASP A 1 89 ? 11.993 12.131 -10.495 1.00 91.69 89 ASP A O 1
ATOM 705 N N . ARG A 1 90 ? 9.974 11.170 -10.751 1.00 92.94 90 ARG A N 1
ATOM 706 C CA . ARG A 1 90 ? 10.356 9.791 -10.430 1.00 92.94 90 ARG A CA 1
ATOM 707 C C . ARG A 1 90 ? 9.856 8.811 -11.490 1.00 92.94 90 ARG A C 1
ATOM 709 O O . ARG A 1 90 ? 8.882 9.077 -12.201 1.00 92.94 90 ARG A O 1
ATOM 716 N N . PHE A 1 91 ? 10.482 7.640 -11.534 1.00 95.25 91 PHE A N 1
ATOM 717 C CA . PHE A 1 91 ? 10.204 6.593 -12.517 1.00 95.25 91 PHE A CA 1
ATOM 718 C C . PHE A 1 91 ? 9.410 5.435 -11.900 1.00 95.25 91 PHE A C 1
ATOM 720 O O . PHE A 1 91 ? 9.558 5.113 -10.719 1.00 95.25 91 PHE A O 1
ATOM 727 N N . LEU A 1 92 ? 8.552 4.806 -12.699 1.00 96.94 92 LEU A N 1
ATOM 728 C CA . LEU A 1 92 ? 7.970 3.502 -12.395 1.00 96.94 92 LEU A CA 1
ATOM 729 C C . LEU A 1 92 ? 9.070 2.418 -12.386 1.00 96.94 92 LEU A C 1
ATOM 731 O O . LEU A 1 92 ? 10.105 2.577 -13.034 1.00 96.94 92 LEU A O 1
ATOM 735 N N . PRO A 1 93 ? 8.878 1.300 -11.662 1.00 97.50 93 PRO A N 1
ATOM 736 C CA . PRO A 1 93 ? 7.753 0.988 -10.772 1.00 97.50 93 PRO A CA 1
ATOM 737 C C . PRO A 1 93 ? 7.918 1.570 -9.355 1.00 97.50 93 PRO A C 1
ATOM 739 O O . PRO A 1 93 ? 6.977 1.532 -8.570 1.00 97.50 93 PRO A O 1
ATOM 742 N N . ASP A 1 94 ? 9.093 2.120 -9.045 1.00 97.00 94 ASP A N 1
ATOM 743 C CA . ASP A 1 94 ? 9.525 2.577 -7.717 1.00 97.00 94 ASP A CA 1
ATOM 744 C C . ASP A 1 94 ? 8.523 3.536 -7.058 1.00 97.00 94 ASP A C 1
ATOM 746 O O . ASP A 1 94 ? 7.988 3.247 -5.991 1.00 97.00 94 ASP A O 1
ATOM 750 N N . LYS A 1 95 ? 8.134 4.611 -7.753 1.00 96.69 95 LYS A N 1
ATOM 751 C CA . LYS A 1 95 ? 7.142 5.564 -7.224 1.00 96.69 95 LYS A CA 1
ATOM 752 C C . LYS A 1 95 ? 5.770 4.949 -6.924 1.00 96.69 95 LYS A C 1
ATOM 754 O O . LYS A 1 95 ? 5.067 5.457 -6.063 1.00 96.69 95 LYS A O 1
ATOM 759 N N . ALA A 1 96 ? 5.361 3.900 -7.639 1.00 97.38 96 ALA A N 1
ATOM 760 C CA . ALA A 1 96 ? 4.067 3.257 -7.415 1.00 97.38 96 ALA A CA 1
ATOM 761 C C . ALA A 1 96 ? 4.129 2.284 -6.229 1.00 97.38 96 ALA A C 1
ATOM 763 O O . ALA A 1 96 ? 3.171 2.186 -5.465 1.00 97.38 96 ALA A O 1
ATOM 764 N N . ILE A 1 97 ? 5.268 1.606 -6.059 1.00 97.31 97 ILE A N 1
ATOM 765 C CA . ILE A 1 97 ? 5.556 0.769 -4.891 1.00 97.31 97 ILE A CA 1
ATOM 766 C C . ILE A 1 97 ? 5.547 1.627 -3.622 1.00 97.31 97 ILE A C 1
ATOM 768 O O . ILE A 1 97 ? 4.875 1.270 -2.659 1.00 97.31 97 ILE A O 1
ATOM 772 N N . ASP A 1 98 ? 6.200 2.788 -3.654 1.00 96.94 98 ASP A N 1
ATOM 773 C CA . ASP A 1 98 ? 6.223 3.725 -2.528 1.00 96.94 98 ASP A CA 1
ATOM 774 C C . ASP A 1 98 ? 4.827 4.190 -2.105 1.00 96.94 98 ASP A C 1
ATOM 776 O O . ASP A 1 98 ? 4.545 4.273 -0.914 1.00 96.94 98 ASP A O 1
ATOM 780 N N . LEU A 1 99 ? 3.927 4.464 -3.057 1.00 96.44 99 LEU A N 1
ATOM 781 C CA . LEU A 1 99 ? 2.552 4.855 -2.724 1.00 96.44 99 LEU A CA 1
ATOM 782 C C . LEU A 1 99 ? 1.795 3.743 -1.995 1.00 96.44 99 LEU A C 1
ATOM 784 O O . LEU A 1 99 ? 1.047 4.023 -1.060 1.00 96.44 99 LEU A O 1
ATOM 788 N N . ILE A 1 100 ? 1.977 2.493 -2.426 1.00 96.75 100 ILE A N 1
ATOM 789 C CA . ILE A 1 100 ? 1.376 1.325 -1.773 1.00 96.75 100 ILE A CA 1
ATOM 790 C C . ILE A 1 100 ? 1.962 1.150 -0.370 1.00 96.75 100 ILE A C 1
ATOM 792 O O . ILE A 1 100 ? 1.215 0.895 0.575 1.00 96.75 100 ILE A O 1
ATOM 796 N N . ASP A 1 101 ? 3.276 1.318 -0.224 1.00 96.44 101 ASP A N 1
ATOM 797 C CA . ASP A 1 101 ? 3.975 1.187 1.053 1.00 96.44 101 ASP A CA 1
ATOM 798 C C . ASP A 1 101 ? 3.567 2.277 2.056 1.00 96.44 101 ASP A C 1
ATOM 800 O O . ASP A 1 101 ? 3.277 1.983 3.217 1.00 96.44 101 ASP A O 1
ATOM 804 N N . GLU A 1 102 ? 3.467 3.531 1.608 1.00 96.00 102 GLU A N 1
ATOM 805 C CA . GLU A 1 102 ? 3.034 4.659 2.436 1.00 96.00 102 GLU A CA 1
ATOM 806 C C . GLU A 1 102 ? 1.558 4.524 2.837 1.00 96.00 102 GLU A C 1
ATOM 808 O O . GLU A 1 102 ? 1.215 4.711 4.009 1.00 96.00 102 GLU A O 1
ATOM 813 N N . ALA A 1 103 ? 0.683 4.142 1.899 1.00 95.12 103 ALA A N 1
ATOM 814 C CA . ALA A 1 103 ? -0.723 3.888 2.200 1.00 95.12 103 ALA A CA 1
ATOM 815 C C . ALA A 1 103 ? -0.885 2.718 3.183 1.00 95.12 103 ALA A C 1
ATOM 817 O O . ALA A 1 103 ? -1.635 2.830 4.154 1.00 95.12 103 ALA A O 1
ATOM 818 N N . GLY A 1 104 ? -0.139 1.627 2.984 1.00 94.19 104 GLY A N 1
ATOM 819 C CA . GLY A 1 104 ? -0.148 0.474 3.881 1.00 94.19 104 GLY A CA 1
ATOM 820 C C . GLY A 1 104 ? 0.352 0.814 5.282 1.00 94.19 104 GLY A C 1
ATOM 821 O O . GLY A 1 104 ? -0.315 0.496 6.268 1.00 94.19 104 GLY A O 1
ATOM 822 N N . SER A 1 105 ? 1.460 1.551 5.373 1.00 93.94 105 SER A N 1
ATOM 823 C CA . SER A 1 105 ? 2.018 2.032 6.642 1.00 93.94 105 SER A CA 1
ATOM 824 C C . SER A 1 105 ? 1.025 2.909 7.399 1.00 93.94 105 SER A C 1
ATOM 826 O O . SER A 1 105 ? 0.863 2.774 8.612 1.00 93.94 105 SER A O 1
ATOM 828 N N . ARG A 1 106 ? 0.321 3.796 6.689 1.00 91.56 106 ARG A N 1
ATOM 829 C CA . ARG A 1 106 ? -0.681 4.672 7.296 1.00 91.56 106 ARG A CA 1
ATOM 830 C C . ARG A 1 106 ? -1.850 3.882 7.876 1.00 91.56 106 ARG A C 1
ATOM 832 O O . ARG A 1 106 ? -2.196 4.106 9.033 1.00 91.56 106 ARG A O 1
ATOM 839 N N . ILE A 1 107 ? -2.425 2.950 7.117 1.00 89.62 107 ILE A N 1
ATOM 840 C CA . ILE A 1 107 ? -3.517 2.107 7.625 1.00 89.62 107 ILE A CA 1
ATOM 841 C C . ILE A 1 107 ? -3.039 1.282 8.819 1.00 89.62 107 ILE A C 1
ATOM 843 O O . ILE A 1 107 ? -3.745 1.175 9.818 1.00 89.62 107 ILE A O 1
ATOM 847 N N . ARG A 1 108 ? -1.812 0.754 8.773 1.00 89.69 108 ARG A N 1
ATOM 848 C CA . ARG A 1 108 ? -1.248 0.026 9.910 1.00 89.69 108 ARG A CA 1
ATOM 849 C C . ARG A 1 108 ? -1.164 0.894 11.168 1.00 89.69 108 ARG A C 1
ATOM 851 O O . ARG A 1 108 ? -1.558 0.452 12.246 1.00 89.69 108 ARG A O 1
ATOM 858 N N . MET A 1 109 ? -0.718 2.141 11.036 1.00 88.12 109 MET A N 1
ATOM 859 C CA . MET A 1 109 ? -0.720 3.086 12.155 1.00 88.12 109 MET A CA 1
ATOM 860 C C . MET A 1 109 ? -2.132 3.361 12.685 1.00 88.12 109 MET A C 1
ATOM 862 O O . MET A 1 109 ? -2.305 3.460 13.900 1.00 88.12 109 MET A O 1
ATOM 866 N N . GLU A 1 110 ? -3.136 3.461 11.810 1.00 84.94 110 GLU A N 1
ATOM 867 C CA . GLU A 1 110 ? -4.544 3.621 12.202 1.00 84.94 110 GLU A CA 1
ATOM 868 C C . GLU A 1 110 ? -5.065 2.385 12.964 1.00 84.94 110 GLU A C 1
ATOM 870 O O . GLU A 1 110 ? -5.767 2.548 13.959 1.00 84.94 110 GLU A O 1
ATOM 875 N N . ILE A 1 111 ? -4.650 1.169 12.581 1.00 83.38 111 ILE A N 1
ATOM 876 C CA . ILE A 1 111 ? -5.012 -0.085 13.270 1.00 83.38 111 ILE A CA 1
ATOM 877 C C . ILE A 1 111 ? -4.406 -0.182 14.673 1.00 83.38 111 ILE A C 1
ATOM 879 O O . ILE A 1 111 ? -5.055 -0.626 15.630 1.00 83.38 111 ILE A O 1
ATOM 883 N N . ASP A 1 112 ? -3.143 0.212 14.808 1.00 83.88 112 ASP A N 1
ATOM 884 C CA . ASP A 1 112 ? -2.447 0.139 16.088 1.00 83.88 112 ASP A CA 1
ATOM 885 C C . ASP A 1 112 ? -2.909 1.241 17.061 1.00 83.88 112 ASP A C 1
ATOM 887 O O . ASP A 1 112 ? -2.835 1.043 18.281 1.00 83.88 112 ASP A O 1
ATOM 891 N N . SER A 1 113 ? -3.455 2.344 16.537 1.00 85.56 113 SER A N 1
ATOM 892 C CA . SER A 1 113 ? -3.915 3.515 17.291 1.00 85.56 113 SER A CA 1
ATOM 893 C C . SER A 1 113 ? -5.375 3.422 17.749 1.00 85.56 113 SER A C 1
ATOM 895 O O . SER A 1 113 ? -6.178 2.642 17.240 1.00 85.56 113 SER A O 1
ATOM 897 N N . MET A 1 114 ? -5.732 4.243 18.739 1.00 84.62 114 MET A N 1
ATOM 898 C CA . MET A 1 114 ? -7.122 4.404 19.163 1.00 84.62 114 MET A CA 1
ATOM 899 C C . MET A 1 114 ? -7.899 5.245 18.127 1.00 84.62 114 MET A C 1
ATOM 901 O O . MET A 1 114 ? -7.402 6.307 17.739 1.00 84.62 114 MET A O 1
ATOM 905 N N . PRO A 1 115 ? -9.109 4.826 17.702 1.00 86.12 115 PRO A N 1
ATOM 906 C CA . PRO A 1 115 ? -9.935 5.594 16.772 1.00 86.12 115 PRO A CA 1
ATOM 907 C C . PRO A 1 115 ? -10.232 7.012 17.276 1.00 86.12 115 PRO A C 1
ATOM 909 O O . PRO A 1 115 ? -10.474 7.227 18.464 1.00 86.12 115 PRO A O 1
ATOM 912 N N . GLU A 1 116 ? -10.299 7.986 16.363 1.00 85.19 116 GLU A N 1
ATOM 913 C CA . GLU A 1 116 ? -10.487 9.405 16.713 1.00 85.19 116 GLU A CA 1
ATOM 914 C C . GLU A 1 116 ? -11.783 9.660 17.506 1.00 85.19 116 GLU A C 1
ATOM 916 O O . GLU A 1 116 ? -11.828 10.513 18.392 1.00 85.19 116 GLU A O 1
ATOM 921 N N . VAL A 1 117 ? -12.845 8.901 17.215 1.00 86.75 117 VAL A N 1
ATOM 922 C CA . VAL A 1 117 ? -14.123 8.984 17.940 1.00 86.75 117 VAL A CA 1
ATOM 923 C C . VAL A 1 117 ? -13.942 8.589 19.409 1.00 86.75 117 VAL A C 1
ATOM 925 O O . VAL A 1 117 ? -14.433 9.287 20.296 1.00 86.75 117 VAL A O 1
ATOM 928 N N . MET A 1 118 ? -13.175 7.529 19.676 1.00 89.06 118 MET A N 1
ATOM 929 C CA . MET A 1 118 ? -12.875 7.075 21.035 1.00 89.06 118 MET A CA 1
ATOM 930 C C . MET A 1 118 ? -11.937 8.043 21.764 1.00 89.06 118 MET A C 1
ATOM 932 O O . MET A 1 118 ? -12.204 8.370 22.916 1.00 89.06 118 MET A O 1
ATOM 936 N N . ASP A 1 119 ? -10.909 8.579 21.093 1.00 89.56 119 ASP A N 1
ATOM 937 C CA . ASP A 1 119 ? -10.011 9.599 21.669 1.00 89.56 119 ASP A CA 1
ATOM 938 C C . ASP A 1 119 ? -10.781 10.863 22.090 1.00 89.56 119 ASP A C 1
ATOM 940 O O . ASP A 1 119 ? -10.578 11.398 23.183 1.00 89.56 119 ASP A O 1
ATOM 944 N N . LYS A 1 120 ? -11.737 11.322 21.268 1.00 91.12 120 LYS A N 1
ATOM 945 C CA . LYS A 1 120 ? -12.618 12.452 21.616 1.00 91.12 120 LYS A CA 1
ATOM 946 C C . LYS A 1 120 ? -13.473 12.155 22.850 1.00 91.12 120 LYS A C 1
ATOM 948 O O . LYS A 1 120 ? -13.573 13.013 23.733 1.00 91.12 120 LYS A O 1
ATOM 953 N N . LEU A 1 121 ? -14.066 10.962 22.923 1.00 91.50 121 LEU A N 1
ATOM 954 C CA . LEU A 1 121 ? -14.866 10.525 24.071 1.00 91.50 121 LEU A CA 1
ATOM 955 C C . LEU A 1 121 ? -14.018 10.407 25.341 1.00 91.50 121 LEU A C 1
ATOM 957 O O . LEU A 1 121 ? -14.416 10.921 26.387 1.00 91.50 121 LEU A O 1
ATOM 961 N N . GLU A 1 122 ? -12.828 9.810 25.254 1.00 91.75 122 GLU A N 1
ATOM 962 C CA . GLU A 1 122 ? -11.918 9.646 26.387 1.00 91.75 122 GLU A CA 1
ATOM 963 C C . GLU A 1 122 ? -11.485 11.005 26.947 1.00 91.75 122 GLU A C 1
ATOM 965 O O . GLU A 1 122 ? -11.614 11.261 28.148 1.00 91.75 122 GLU A O 1
ATOM 970 N N . ARG A 1 123 ? -11.057 11.931 26.079 1.00 94.31 123 ARG A N 1
ATOM 971 C CA . ARG A 1 123 ? -10.687 13.293 26.492 1.00 94.31 123 ARG A CA 1
ATOM 972 C C . ARG A 1 123 ? -11.848 14.014 27.168 1.00 94.31 123 ARG A C 1
ATOM 974 O O . ARG A 1 123 ? -11.644 14.679 28.187 1.00 94.31 123 ARG A O 1
ATOM 981 N N . ARG A 1 124 ? -13.068 13.871 26.638 1.00 93.94 124 ARG A N 1
ATOM 982 C CA . ARG A 1 124 ? -14.269 14.472 27.232 1.00 93.94 124 ARG A CA 1
ATOM 983 C C . ARG A 1 124 ? -14.594 13.863 28.596 1.00 93.94 124 ARG A C 1
ATOM 985 O O . ARG A 1 124 ? -14.886 14.602 29.535 1.00 93.94 124 ARG A O 1
ATOM 992 N N . LEU A 1 125 ? -14.486 12.544 28.733 1.00 94.31 125 LEU A N 1
ATOM 993 C CA . LEU A 1 125 ? -14.660 11.840 30.003 1.00 94.31 125 LEU A CA 1
ATOM 994 C C . LEU A 1 125 ? -13.633 12.285 31.047 1.00 94.31 125 LEU A C 1
ATOM 996 O O . LEU A 1 125 ? -13.997 12.492 32.203 1.00 94.31 125 LEU A O 1
ATOM 1000 N N . ILE A 1 126 ? -12.367 12.459 30.661 1.00 94.94 126 ILE A N 1
ATOM 1001 C CA . ILE A 1 126 ? -11.317 12.965 31.556 1.00 94.94 126 ILE A CA 1
ATOM 1002 C C . ILE A 1 126 ? -11.662 14.379 32.039 1.00 94.94 126 ILE A C 1
ATOM 1004 O O . ILE A 1 126 ? -11.608 14.632 33.243 1.00 94.94 126 ILE A O 1
ATOM 1008 N N . GLN A 1 127 ? -12.073 15.279 31.138 1.00 95.00 127 GLN A N 1
ATOM 1009 C CA . GLN A 1 127 ? -12.492 16.639 31.505 1.00 95.00 127 GLN A CA 1
ATOM 1010 C C . GLN A 1 127 ? -13.640 16.631 32.520 1.00 95.00 127 GLN A C 1
ATOM 1012 O O . GLN A 1 127 ? -13.532 17.267 33.566 1.00 95.00 127 GLN A O 1
ATOM 1017 N N . LEU A 1 128 ? -14.700 15.864 32.251 1.00 95.38 128 LEU A N 1
ATOM 1018 C CA . LEU A 1 128 ? -15.859 15.773 33.141 1.00 95.38 128 LEU A CA 1
ATOM 1019 C C . LEU A 1 128 ? -15.504 15.146 34.493 1.00 95.38 128 LEU A C 1
ATOM 1021 O O . LEU A 1 128 ? -16.004 15.585 35.523 1.00 95.38 128 LEU A O 1
ATOM 1025 N N . LYS A 1 129 ? -14.608 14.151 34.530 1.00 93.94 129 LYS A N 1
ATOM 1026 C CA . LYS A 1 129 ? -14.123 13.561 35.791 1.00 93.94 129 LYS A CA 1
ATOM 1027 C C . LYS A 1 129 ? -13.352 14.578 36.635 1.00 93.94 129 LYS A C 1
ATOM 1029 O O . LYS A 1 129 ? -13.529 14.599 37.850 1.00 93.94 129 LYS A O 1
ATOM 1034 N N . ILE A 1 130 ? -12.529 15.425 36.014 1.00 94.38 130 ILE A N 1
ATOM 1035 C CA . ILE A 1 130 ? -11.822 16.512 36.710 1.00 94.38 130 ILE A CA 1
ATOM 1036 C C . ILE A 1 130 ? -12.825 17.546 37.232 1.00 94.38 130 ILE A C 1
ATOM 1038 O O . ILE A 1 130 ? -12.743 17.943 38.395 1.00 94.38 130 ILE A O 1
ATOM 1042 N N . GLU A 1 131 ? -13.793 17.942 36.402 1.00 93.38 131 GLU A N 1
ATOM 1043 C CA . GLU A 1 131 ? -14.853 18.879 36.785 1.00 93.38 131 GLU A CA 1
ATOM 1044 C C . GLU A 1 131 ? -15.680 18.334 37.959 1.00 93.38 131 GLU A C 1
ATOM 1046 O O . GLU A 1 131 ? -15.899 19.042 38.941 1.00 93.38 131 GLU A O 1
ATOM 1051 N N . ARG A 1 132 ? -16.028 17.041 37.930 1.00 94.19 132 ARG A N 1
ATOM 1052 C CA . ARG A 1 132 ? -16.694 16.344 39.036 1.00 94.19 132 ARG A CA 1
ATOM 1053 C C . ARG A 1 132 ? -15.902 16.463 40.338 1.00 94.19 132 ARG A C 1
ATOM 1055 O O . ARG A 1 132 ? -16.482 16.800 41.364 1.00 94.19 132 ARG A O 1
ATOM 1062 N N . GLU A 1 133 ? -14.591 16.205 40.325 1.00 92.88 133 GLU A N 1
ATOM 1063 C CA . GLU A 1 133 ? -13.754 16.305 41.536 1.00 92.88 133 GLU A CA 1
ATOM 1064 C C . GLU A 1 133 ? -13.610 17.742 42.062 1.00 92.88 133 GLU A C 1
ATOM 1066 O O . GLU A 1 133 ? -13.409 17.941 43.264 1.00 92.88 133 GLU A O 1
ATOM 1071 N N . ALA A 1 134 ? -13.721 18.746 41.189 1.00 91.00 134 ALA A N 1
ATOM 1072 C CA . ALA A 1 134 ? -13.749 20.148 41.591 1.00 91.00 134 ALA A CA 1
ATOM 1073 C C . ALA A 1 134 ? -15.086 20.510 42.260 1.00 91.00 134 ALA A C 1
ATOM 1075 O O . ALA A 1 134 ? -15.091 20.968 43.403 1.00 91.00 134 ALA A O 1
ATOM 1076 N N . VAL A 1 135 ? -16.210 20.224 41.593 1.00 90.44 135 VAL A N 1
ATOM 1077 C CA . VAL A 1 135 ? -17.568 20.573 42.053 1.00 90.44 135 VAL A CA 1
ATOM 1078 C C . VAL A 1 135 ? -17.961 19.797 43.315 1.00 90.44 135 VAL A C 1
ATOM 1080 O O . VAL A 1 135 ? -18.644 20.327 44.185 1.00 90.44 135 VAL A O 1
ATOM 1083 N N . LYS A 1 136 ? -17.456 18.571 43.495 1.00 89.81 136 LYS A N 1
ATOM 1084 C CA . LYS A 1 136 ? -17.715 17.738 44.684 1.00 89.81 136 LYS A CA 1
ATOM 1085 C C . LYS A 1 136 ? -17.259 18.370 46.008 1.00 89.81 136 LYS A C 1
ATOM 1087 O O . LYS A 1 136 ? -17.700 17.942 47.074 1.00 89.81 136 LYS A O 1
ATOM 1092 N N . LYS A 1 137 ? -16.361 19.360 45.966 1.00 88.06 137 LYS A N 1
ATOM 1093 C CA . LYS A 1 137 ? -15.890 20.093 47.156 1.00 88.06 137 LYS A CA 1
ATOM 1094 C C . LYS A 1 137 ? -16.809 21.255 47.543 1.00 88.06 137 LYS A C 1
ATOM 1096 O O . LYS A 1 137 ? -16.688 21.768 48.657 1.00 88.06 137 LYS A O 1
ATOM 1101 N N . GLU A 1 138 ? -17.707 21.662 46.653 1.00 87.69 138 GLU A N 1
ATOM 1102 C CA . GLU A 1 138 ? -18.649 22.761 46.854 1.00 87.69 138 GLU A CA 1
ATOM 1103 C C . GLU A 1 138 ? -19.953 22.244 47.492 1.00 87.69 138 GLU A C 1
ATOM 1105 O O . GLU A 1 138 ? -20.295 21.066 47.386 1.00 87.69 138 GLU A O 1
ATOM 1110 N N . LYS A 1 139 ? -20.648 23.099 48.255 1.00 84.75 139 LYS A N 1
ATOM 1111 C CA . LYS A 1 139 ? -21.802 22.702 49.095 1.00 84.75 139 LYS A CA 1
ATOM 1112 C C . LYS A 1 139 ? -23.102 23.435 48.762 1.00 84.75 139 LYS A C 1
ATOM 1114 O O . LYS A 1 139 ? -24.101 23.213 49.441 1.00 84.75 139 LYS A O 1
ATOM 1119 N N . ASP A 1 140 ? -23.086 24.337 47.790 1.00 91.75 140 ASP A N 1
ATOM 1120 C CA . ASP A 1 140 ? -24.266 25.087 47.372 1.00 91.75 140 ASP A CA 1
ATOM 1121 C C . ASP A 1 140 ? -25.189 24.249 46.466 1.00 91.75 140 ASP A C 1
ATOM 1123 O O . ASP A 1 140 ? -24.760 23.311 45.791 1.00 91.75 140 ASP A O 1
ATOM 1127 N N . GLU A 1 141 ? -26.481 24.594 46.450 1.00 87.06 141 GLU A N 1
ATOM 1128 C CA . GLU A 1 141 ? -27.502 23.854 45.691 1.00 87.06 141 GLU A CA 1
ATOM 1129 C C . GLU A 1 141 ? -27.262 23.879 44.172 1.00 87.06 141 GLU A C 1
ATOM 1131 O O . GLU A 1 141 ? -27.652 22.947 43.465 1.00 87.06 141 GLU A O 1
ATOM 1136 N N . ALA A 1 142 ? -26.636 24.939 43.646 1.00 88.62 142 ALA A N 1
ATOM 1137 C CA . ALA A 1 142 ? -26.331 25.036 42.221 1.00 88.62 142 ALA A CA 1
ATOM 1138 C C . ALA A 1 142 ? -25.213 24.057 41.832 1.00 88.62 142 ALA A C 1
ATOM 1140 O O . ALA A 1 142 ? -25.319 23.382 40.806 1.00 88.62 142 ALA A O 1
ATOM 1141 N N . SER A 1 143 ? -24.194 23.920 42.680 1.00 87.62 143 SER A N 1
ATOM 1142 C CA . SER A 1 143 ? -23.115 22.942 42.533 1.00 87.62 143 SER A CA 1
ATOM 1143 C C . SER A 1 143 ? -23.594 21.502 42.653 1.00 87.62 143 SER A C 1
ATOM 1145 O O . SER A 1 143 ? -23.159 20.661 41.872 1.00 87.62 143 SER A O 1
ATOM 1147 N N . GLN A 1 144 ? -24.547 21.208 43.542 1.00 87.88 144 GLN A N 1
ATOM 1148 C CA . GLN A 1 144 ? -25.161 19.874 43.624 1.00 87.88 144 GLN A CA 1
ATOM 1149 C C . GLN A 1 144 ? -25.910 19.507 42.338 1.00 87.88 144 GLN A C 1
ATOM 1151 O O . GLN A 1 144 ? -25.650 18.454 41.765 1.00 87.88 144 GLN A O 1
ATOM 1156 N N . LYS A 1 145 ? -26.740 20.413 41.801 1.00 89.94 145 LYS A N 1
ATOM 1157 C CA . LYS A 1 145 ? -27.416 20.184 40.509 1.00 89.94 145 LYS A CA 1
ATOM 1158 C C . LYS A 1 145 ? -26.433 20.027 39.347 1.00 89.94 145 LYS A C 1
ATOM 1160 O O . LYS A 1 145 ? -26.667 19.230 38.444 1.00 89.94 145 LYS A O 1
ATOM 1165 N N . ARG A 1 146 ? -25.337 20.796 39.341 1.00 90.19 146 ARG A N 1
ATOM 1166 C CA . ARG A 1 146 ? -24.284 20.665 38.323 1.00 90.19 146 ARG A CA 1
ATOM 1167 C C . ARG A 1 146 ? -23.562 19.323 38.441 1.00 90.19 146 ARG A C 1
ATOM 1169 O O . ARG A 1 146 ? -23.271 18.715 37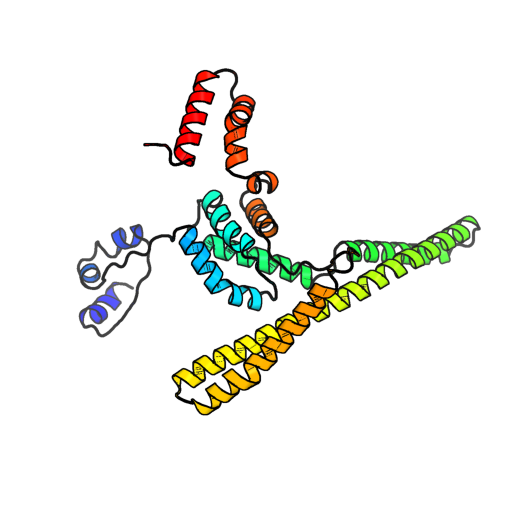.417 1.00 90.19 146 ARG A O 1
ATOM 1176 N N . LEU A 1 147 ? -23.294 18.863 39.662 1.00 92.44 147 LEU A N 1
ATOM 1177 C CA . LEU A 1 147 ? -22.681 17.564 39.918 1.00 92.44 147 LEU A CA 1
ATOM 1178 C C . LEU A 1 147 ? -23.548 16.426 39.374 1.00 92.44 147 LEU A C 1
ATOM 1180 O O . LEU A 1 147 ? -23.013 15.568 38.679 1.00 92.44 147 LEU A O 1
ATOM 1184 N N . ASP A 1 148 ? -24.863 16.471 39.598 1.00 92.69 148 ASP A N 1
ATOM 1185 C CA . ASP A 1 148 ? -25.796 15.468 39.070 1.00 92.69 148 ASP A CA 1
ATOM 1186 C C . ASP A 1 148 ? -25.747 15.401 37.532 1.00 92.69 148 ASP A C 1
ATOM 1188 O O . ASP A 1 148 ? -25.597 14.321 36.961 1.00 92.69 148 ASP A O 1
ATOM 1192 N N . LEU A 1 149 ? -25.770 16.556 36.851 1.00 93.44 149 LEU A N 1
ATOM 1193 C CA . LEU A 1 149 ? -25.662 16.627 35.385 1.00 93.44 149 LEU A CA 1
ATOM 1194 C C . LEU A 1 149 ? -24.324 16.080 34.868 1.00 93.44 149 LEU A C 1
ATOM 1196 O O . LEU A 1 149 ? -24.291 15.343 33.882 1.00 93.44 149 LEU A O 1
ATOM 1200 N N . ILE A 1 150 ? -23.215 16.417 35.535 1.00 92.94 150 ILE A N 1
ATOM 1201 C CA . ILE A 1 150 ? -21.884 15.903 35.182 1.00 92.94 150 ILE A CA 1
ATOM 1202 C C . ILE A 1 150 ? -21.839 14.382 35.369 1.00 92.94 150 ILE A C 1
ATOM 1204 O O . ILE A 1 150 ? -21.283 13.678 34.528 1.00 92.94 150 ILE A O 1
ATOM 1208 N N . GLU A 1 151 ? -22.417 13.850 36.448 1.00 93.44 151 GLU A N 1
ATOM 1209 C CA . GLU A 1 151 ? -22.462 12.407 36.689 1.00 93.44 151 GLU A CA 1
ATOM 1210 C C . GLU A 1 151 ? -23.328 11.664 35.667 1.00 93.44 151 GLU A C 1
ATOM 1212 O O . GLU A 1 151 ? -22.926 10.592 35.203 1.00 93.44 151 GLU A O 1
ATOM 1217 N N . GLU A 1 152 ? -24.476 12.222 35.280 1.00 95.00 152 GLU A N 1
ATOM 1218 C CA . GLU A 1 152 ? -25.303 11.683 34.196 1.00 95.00 152 GLU A CA 1
ATOM 1219 C C . GLU A 1 152 ? -24.543 11.667 32.867 1.00 95.00 152 GLU A C 1
ATOM 1221 O O . GLU A 1 152 ? -24.539 10.653 32.163 1.00 95.00 152 GLU A O 1
ATOM 1226 N N . GLU A 1 153 ? -23.836 12.749 32.540 1.00 93.69 153 GLU A N 1
ATOM 1227 C CA . GLU A 1 153 ? -23.089 12.837 31.290 1.00 93.69 153 GLU A CA 1
ATOM 1228 C C . GLU A 1 153 ? -21.862 11.913 31.271 1.00 93.69 153 GLU A C 1
ATOM 1230 O O . GLU A 1 153 ? -21.600 11.269 30.253 1.00 93.69 153 GLU A O 1
ATOM 1235 N N . ILE A 1 154 ? -21.166 11.748 32.404 1.00 94.75 154 ILE A N 1
ATOM 1236 C CA . ILE A 1 154 ? -20.103 10.741 32.562 1.00 94.75 154 ILE A CA 1
ATOM 1237 C C . ILE A 1 154 ? -20.659 9.331 32.357 1.00 94.75 154 ILE A C 1
ATOM 1239 O O . ILE A 1 154 ? -20.014 8.525 31.688 1.00 94.75 154 ILE A O 1
ATOM 1243 N N . LYS A 1 155 ? -21.831 9.008 32.921 1.00 95.50 155 LYS A N 1
ATOM 1244 C CA . LYS A 1 155 ? -22.453 7.686 32.737 1.00 95.50 155 LYS A CA 1
ATOM 1245 C C . LYS A 1 155 ? -22.814 7.442 31.277 1.00 95.50 155 LYS A C 1
ATOM 1247 O O . LYS A 1 155 ? -22.506 6.372 30.761 1.00 95.50 155 LYS A O 1
ATOM 1252 N N . ARG A 1 156 ? -23.415 8.431 30.610 1.00 95.25 156 ARG A N 1
ATOM 1253 C CA . ARG A 1 156 ? -23.793 8.335 29.194 1.00 95.25 156 ARG A CA 1
ATOM 1254 C C . ARG A 1 156 ? -22.573 8.123 28.297 1.00 95.25 156 ARG A C 1
ATOM 1256 O O . ARG A 1 156 ? -22.532 7.145 27.562 1.00 95.25 156 ARG A O 1
ATOM 1263 N N . LEU A 1 157 ? -21.574 9.004 28.390 1.00 93.56 157 LEU A N 1
ATOM 1264 C CA . LEU A 1 157 ? -20.359 8.913 27.569 1.00 93.56 157 LEU A CA 1
ATOM 1265 C C . LEU A 1 157 ? -19.512 7.685 27.928 1.00 93.56 157 LEU A C 1
ATOM 1267 O O . LEU A 1 157 ? -18.825 7.139 27.074 1.00 93.56 157 LEU A O 1
ATOM 1271 N N . GLY A 1 158 ? -19.555 7.243 29.188 1.00 93.25 158 GLY A N 1
ATOM 1272 C CA . GLY A 1 158 ? -18.868 6.038 29.641 1.00 93.25 158 GLY A CA 1
ATOM 1273 C C . GLY A 1 158 ? -19.474 4.761 29.063 1.00 93.25 158 GLY A C 1
ATOM 1274 O O . GLY A 1 158 ? -18.721 3.863 28.702 1.00 93.25 158 GLY A O 1
ATOM 1275 N N . ALA A 1 159 ? -20.804 4.693 28.946 1.00 93.19 159 ALA A N 1
ATOM 1276 C CA . ALA A 1 159 ? -21.483 3.591 28.268 1.00 93.19 159 ALA A CA 1
ATOM 1277 C C . ALA A 1 159 ? -21.143 3.573 26.769 1.00 93.19 159 ALA A C 1
ATOM 1279 O O . ALA A 1 159 ? -20.688 2.554 26.268 1.00 93.19 159 ALA A O 1
ATOM 1280 N N . GLU A 1 160 ? -21.238 4.724 26.093 1.00 90.75 160 GLU A N 1
ATOM 1281 C CA . GLU A 1 160 ? -20.883 4.849 24.671 1.00 90.75 160 GLU A CA 1
ATOM 1282 C C . GLU A 1 160 ? -19.418 4.463 24.399 1.00 90.75 160 GLU A C 1
ATOM 1284 O O . GLU A 1 160 ? -19.120 3.753 23.440 1.00 90.75 160 GLU A O 1
ATOM 1289 N N . TYR A 1 161 ? -18.491 4.879 25.268 1.00 91.44 161 TYR A N 1
ATOM 1290 C CA . TYR A 1 161 ? -17.087 4.478 25.172 1.00 91.44 161 TYR A CA 1
ATOM 1291 C C . TYR A 1 161 ? -16.903 2.967 25.360 1.00 91.44 161 TYR A C 1
ATOM 1293 O O . TYR A 1 161 ? -16.130 2.362 24.622 1.00 91.44 161 TYR A O 1
ATOM 1301 N N . ALA A 1 162 ? -17.596 2.355 26.327 1.00 91.19 162 ALA A N 1
ATOM 1302 C CA . ALA A 1 162 ? -17.498 0.920 26.586 1.00 91.19 162 ALA A CA 1
ATOM 1303 C C . ALA A 1 162 ? -18.017 0.087 25.402 1.00 91.19 162 ALA A C 1
ATOM 1305 O O . ALA A 1 162 ? -17.359 -0.879 25.015 1.00 91.19 162 ALA A O 1
ATOM 1306 N N . ASP A 1 163 ? -19.129 0.506 24.790 1.00 89.56 163 ASP A N 1
ATOM 1307 C CA . ASP A 1 163 ? -19.689 -0.136 23.597 1.00 89.56 163 ASP A CA 1
ATOM 1308 C C . ASP A 1 163 ? -18.680 -0.099 22.432 1.00 89.56 163 ASP A C 1
ATOM 1310 O O . ASP A 1 163 ? -18.405 -1.114 21.789 1.00 89.56 163 ASP A O 1
ATOM 1314 N N . LEU A 1 164 ? -18.063 1.064 22.186 1.00 87.56 164 LEU A N 1
ATOM 1315 C CA . LEU A 1 164 ? -17.043 1.222 21.144 1.00 87.56 164 LEU A CA 1
ATOM 1316 C C . LEU A 1 164 ? -15.750 0.457 21.459 1.00 87.56 164 LEU A C 1
ATOM 1318 O O . LEU A 1 164 ? -15.118 -0.083 20.552 1.00 87.56 164 LEU A O 1
ATOM 1322 N N . GLU A 1 165 ? -15.351 0.389 22.728 1.00 89.19 165 GLU A N 1
ATOM 1323 C CA . GLU A 1 165 ? -14.165 -0.349 23.161 1.00 89.19 165 GLU A CA 1
ATOM 1324 C C . GLU A 1 165 ? -14.324 -1.860 22.950 1.00 89.19 165 GLU A C 1
ATOM 1326 O O . GLU A 1 165 ? -13.364 -2.523 22.546 1.00 89.19 165 GLU A O 1
ATOM 1331 N N . GLU A 1 166 ? -15.516 -2.411 23.191 1.00 88.38 166 GLU A N 1
ATOM 1332 C CA . GLU A 1 166 ? -15.811 -3.821 22.924 1.00 88.38 166 GLU A CA 1
ATOM 1333 C C . GLU A 1 166 ? -15.707 -4.134 21.425 1.00 88.38 166 GLU A C 1
ATOM 1335 O O . GLU A 1 166 ? -15.010 -5.081 21.044 1.00 88.38 166 GLU A O 1
ATOM 1340 N N . ILE A 1 167 ? -16.303 -3.288 20.576 1.00 86.06 167 ILE A N 1
ATOM 1341 C CA . ILE A 1 167 ? -16.217 -3.409 19.113 1.00 86.06 167 ILE A CA 1
ATOM 1342 C C . ILE A 1 167 ? -14.756 -3.325 18.656 1.00 86.06 167 ILE A C 1
ATOM 1344 O O . ILE A 1 167 ? -14.279 -4.207 17.942 1.00 86.06 167 ILE A O 1
ATOM 1348 N N . TRP A 1 168 ? -14.009 -2.315 19.109 1.00 86.12 168 TRP A N 1
ATOM 1349 C CA . TRP A 1 168 ? -12.614 -2.120 18.709 1.00 86.12 168 TRP A CA 1
ATOM 1350 C C . TRP A 1 168 ? -11.712 -3.286 19.130 1.00 86.12 168 TRP A C 1
ATOM 1352 O O . TRP A 1 168 ? -10.872 -3.730 18.346 1.00 86.12 168 TRP A O 1
ATOM 1362 N N . LYS A 1 169 ? -11.891 -3.835 20.340 1.00 86.44 169 LYS A N 1
ATOM 1363 C CA . LYS A 1 169 ? -11.139 -5.019 20.796 1.00 86.44 169 LYS A CA 1
ATOM 1364 C C . LYS A 1 169 ? -11.454 -6.253 19.958 1.00 86.44 169 LYS A C 1
ATOM 1366 O O . LYS A 1 169 ? -10.531 -7.006 19.639 1.00 86.44 169 LYS A O 1
ATOM 1371 N N . ALA A 1 170 ? -12.723 -6.458 19.606 1.00 84.69 170 ALA A N 1
ATOM 1372 C CA . ALA A 1 170 ? -13.139 -7.565 18.755 1.00 84.69 170 ALA A CA 1
ATOM 1373 C C . ALA A 1 170 ? -12.537 -7.441 17.345 1.00 84.69 170 ALA A C 1
ATOM 1375 O O . ALA A 1 170 ? -11.893 -8.382 16.876 1.00 84.69 170 ALA A O 1
ATOM 1376 N N . GLU A 1 171 ? -12.659 -6.268 16.714 1.00 82.75 171 GLU A N 1
A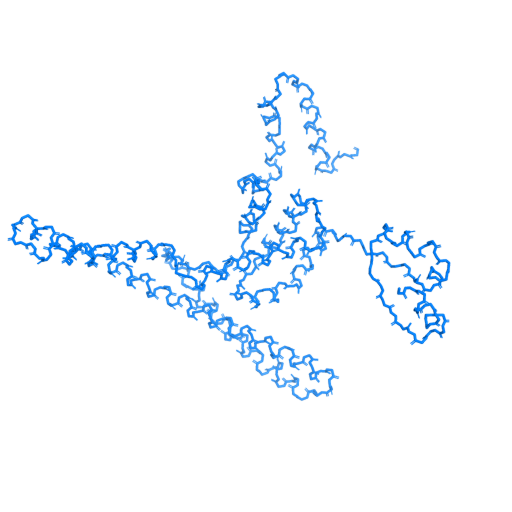TOM 1377 C CA . GLU A 1 171 ? -12.091 -6.000 15.387 1.00 82.75 171 GLU A CA 1
ATOM 1378 C C . GLU A 1 171 ? -10.557 -6.139 15.393 1.00 82.75 171 GLU A C 1
ATOM 1380 O O . GLU A 1 171 ? -9.989 -6.846 14.562 1.00 82.75 171 GLU A O 1
ATOM 1385 N N . LYS A 1 172 ? -9.863 -5.544 16.374 1.00 84.06 172 LYS A N 1
ATOM 1386 C CA . LYS A 1 172 ? -8.397 -5.625 16.484 1.00 84.06 172 LYS A CA 1
ATOM 1387 C C . LYS A 1 172 ? -7.907 -7.058 16.693 1.00 84.06 172 LYS A C 1
ATOM 1389 O O . LYS A 1 172 ? -6.895 -7.459 16.116 1.00 84.06 172 LYS A O 1
ATOM 1394 N N . GLY A 1 173 ? -8.617 -7.837 17.510 1.00 84.19 173 GLY A N 1
ATOM 1395 C CA . GLY A 1 173 ? -8.314 -9.250 17.730 1.00 84.19 173 GLY A CA 1
ATOM 1396 C C . GLY A 1 173 ? -8.440 -10.081 16.452 1.00 84.19 173 GLY A C 1
ATOM 1397 O O . GLY A 1 173 ? -7.573 -10.914 16.180 1.00 84.19 173 GLY A O 1
ATOM 1398 N N . ALA A 1 174 ? -9.474 -9.820 15.649 1.00 82.69 174 ALA A N 1
ATOM 1399 C CA . ALA A 1 174 ? -9.701 -10.501 14.379 1.00 82.69 174 ALA A CA 1
ATOM 1400 C C . ALA A 1 174 ? -8.581 -10.205 13.362 1.00 82.69 174 ALA A C 1
ATOM 1402 O O . ALA A 1 174 ? -7.969 -11.137 12.831 1.00 82.69 174 ALA A O 1
ATOM 1403 N N . VAL A 1 175 ? -8.198 -8.930 13.217 1.00 81.44 175 VAL A N 1
ATOM 1404 C CA . VAL A 1 175 ? -7.108 -8.493 12.324 1.00 81.44 175 VAL A CA 1
ATOM 1405 C C . VAL A 1 175 ? -5.765 -9.117 12.707 1.00 81.44 175 VAL A C 1
ATOM 1407 O O . VAL A 1 175 ? -5.065 -9.663 11.853 1.00 81.44 175 VAL A O 1
ATOM 1410 N N . LEU A 1 176 ? -5.402 -9.090 13.994 1.00 82.31 176 LEU A N 1
ATOM 1411 C CA . LEU A 1 176 ? -4.154 -9.698 14.470 1.00 82.31 176 LEU A CA 1
ATOM 1412 C C . LEU A 1 176 ? -4.151 -11.223 14.286 1.00 82.31 176 LEU A C 1
ATOM 1414 O O . LEU A 1 176 ? -3.126 -11.801 13.923 1.00 82.31 176 LEU A O 1
ATOM 1418 N N . GLY A 1 177 ? -5.296 -11.878 14.497 1.00 85.19 177 GLY A N 1
ATOM 1419 C CA . GLY A 1 177 ? -5.459 -13.308 14.240 1.00 85.19 177 GLY A CA 1
ATOM 1420 C C . GLY A 1 177 ? -5.247 -13.664 12.766 1.00 85.19 177 GLY A C 1
ATOM 1421 O O . GLY A 1 177 ? -4.494 -14.590 12.458 1.00 85.19 177 GLY A O 1
ATOM 1422 N N . ALA A 1 178 ? -5.855 -12.901 11.855 1.00 85.00 178 ALA A N 1
ATOM 1423 C CA . ALA A 1 178 ? -5.692 -13.081 10.415 1.00 85.00 178 ALA A CA 1
ATOM 1424 C C . ALA A 1 178 ? -4.245 -12.826 9.956 1.00 85.00 178 ALA A C 1
ATOM 1426 O O . ALA A 1 178 ? -3.711 -13.599 9.157 1.00 85.00 178 ALA A O 1
ATOM 1427 N N . ALA A 1 179 ? -3.586 -11.796 10.497 1.00 83.12 179 ALA A N 1
ATOM 1428 C CA . ALA A 1 179 ? -2.188 -11.488 10.200 1.00 83.12 179 ALA A CA 1
ATOM 1429 C C . ALA A 1 179 ? -1.242 -12.631 10.612 1.00 83.12 179 ALA A C 1
ATOM 1431 O O . ALA A 1 179 ? -0.416 -13.060 9.806 1.00 83.12 179 ALA A O 1
ATOM 1432 N N . ASN A 1 180 ? -1.416 -13.189 11.815 1.00 87.88 180 ASN A N 1
ATOM 1433 C CA . ASN A 1 180 ? -0.619 -14.329 12.282 1.00 87.88 180 ASN A CA 1
ATOM 1434 C C . ASN A 1 180 ? -0.818 -15.571 11.395 1.00 87.88 180 ASN A C 1
ATOM 1436 O O . ASN A 1 180 ? 0.150 -16.250 11.055 1.00 87.88 180 ASN A O 1
ATOM 1440 N N . LEU A 1 181 ? -2.056 -15.851 10.967 1.00 88.75 181 LEU A N 1
ATOM 1441 C CA . LEU A 1 181 ? -2.343 -16.954 10.043 1.00 88.75 181 LEU A CA 1
ATOM 1442 C C . LEU A 1 181 ? -1.679 -16.745 8.673 1.00 88.75 181 LEU A C 1
ATOM 1444 O O . LEU A 1 181 ? -1.100 -17.691 8.137 1.00 88.75 181 LEU A O 1
ATOM 1448 N N . LYS A 1 182 ? -1.718 -15.524 8.117 1.00 86.38 182 LYS A N 1
ATOM 1449 C CA . LYS A 1 182 ? -0.998 -15.184 6.874 1.00 86.38 182 LYS A CA 1
ATOM 1450 C C . LYS A 1 182 ? 0.515 -15.394 7.034 1.00 86.38 182 LYS A C 1
ATOM 1452 O O . LYS A 1 182 ? 1.143 -15.982 6.155 1.00 86.38 182 LYS A O 1
ATOM 1457 N N . GLU A 1 183 ? 1.096 -14.985 8.163 1.00 88.81 183 GLU A N 1
ATOM 1458 C CA . GLU A 1 183 ? 2.524 -15.178 8.444 1.00 88.81 183 GLU A CA 1
ATOM 1459 C C . GLU A 1 183 ? 2.909 -16.665 8.536 1.00 88.81 183 GLU A C 1
ATOM 1461 O O . GLU A 1 183 ? 3.937 -17.085 7.997 1.00 88.81 183 GLU A O 1
ATOM 1466 N N . GLU A 1 184 ? 2.084 -17.489 9.186 1.00 91.06 184 GLU A N 1
ATOM 1467 C CA . GLU A 1 184 ? 2.292 -18.939 9.248 1.00 91.06 184 GLU A CA 1
ATOM 1468 C C . GLU A 1 184 ? 2.212 -19.598 7.865 1.00 91.06 184 GLU A C 1
ATOM 1470 O O . GLU A 1 184 ? 3.052 -20.444 7.547 1.00 91.06 184 GLU A O 1
ATOM 1475 N N . ILE A 1 185 ? 1.247 -19.195 7.032 1.00 90.88 185 ILE A N 1
ATOM 1476 C CA . ILE A 1 185 ? 1.114 -19.671 5.647 1.00 90.88 185 ILE A CA 1
ATOM 1477 C C . ILE A 1 185 ? 2.383 -19.355 4.854 1.00 90.88 185 ILE A C 1
ATOM 1479 O O . ILE A 1 185 ? 2.928 -20.243 4.196 1.00 90.88 185 ILE A O 1
ATOM 1483 N N . GLU A 1 186 ? 2.896 -18.129 4.951 1.00 88.88 186 GLU A N 1
ATOM 1484 C CA . GLU A 1 186 ? 4.082 -17.720 4.197 1.00 88.88 186 GLU A CA 1
ATOM 1485 C C . GLU A 1 186 ? 5.349 -18.441 4.672 1.00 88.88 186 GLU A C 1
ATOM 1487 O O . GLU A 1 186 ? 6.161 -18.886 3.856 1.00 88.88 186 GLU A O 1
ATOM 1492 N N . LYS A 1 187 ? 5.494 -18.667 5.985 1.00 91.50 187 LYS A N 1
ATOM 1493 C CA . LYS A 1 187 ? 6.571 -19.511 6.531 1.00 91.50 187 LYS A CA 1
ATOM 1494 C C . LYS A 1 187 ? 6.517 -20.925 5.954 1.00 91.50 187 LYS A C 1
ATOM 1496 O O . LYS A 1 187 ? 7.554 -21.455 5.554 1.00 91.50 187 LYS A O 1
ATOM 1501 N N . VAL A 1 188 ? 5.324 -21.516 5.866 1.00 93.44 188 VAL A N 1
ATOM 1502 C CA . VAL A 1 188 ? 5.130 -22.854 5.287 1.00 93.44 188 VAL A CA 1
ATOM 1503 C C . VAL A 1 188 ? 5.429 -22.857 3.784 1.00 93.44 188 VAL A C 1
ATOM 1505 O O . VAL A 1 188 ? 6.140 -23.746 3.317 1.00 93.44 188 VAL A O 1
ATOM 1508 N N . LYS A 1 189 ? 4.980 -21.852 3.019 1.00 91.50 189 LYS A N 1
ATOM 1509 C CA . LYS A 1 189 ? 5.306 -21.707 1.586 1.00 91.50 189 LYS A CA 1
ATOM 1510 C C . LYS A 1 189 ? 6.817 -21.586 1.352 1.00 91.50 189 LYS A C 1
ATOM 1512 O O . LYS A 1 189 ? 7.372 -22.270 0.488 1.00 91.50 189 LYS A O 1
ATOM 1517 N N . ALA A 1 190 ? 7.502 -20.767 2.150 1.00 91.31 190 ALA A N 1
ATOM 1518 C CA . ALA A 1 190 ? 8.952 -20.607 2.081 1.00 91.31 190 ALA A CA 1
ATOM 1519 C C . ALA A 1 190 ? 9.694 -21.909 2.435 1.00 91.31 190 ALA A C 1
ATOM 1521 O O . ALA A 1 190 ? 10.689 -22.259 1.789 1.00 91.31 190 ALA A O 1
ATOM 1522 N N . GLU A 1 191 ? 9.201 -22.653 3.429 1.00 93.06 191 GLU A N 1
ATOM 1523 C CA . GLU A 1 191 ? 9.735 -23.961 3.806 1.00 93.06 191 GLU A CA 1
ATOM 1524 C C . GLU A 1 191 ? 9.550 -24.995 2.688 1.00 93.06 191 GLU A C 1
ATOM 1526 O O . GLU A 1 191 ? 10.510 -25.686 2.340 1.00 93.06 191 GLU A O 1
ATOM 1531 N N . ILE A 1 192 ? 8.379 -25.039 2.046 1.00 92.69 192 ILE A N 1
ATOM 1532 C CA . ILE A 1 192 ? 8.116 -25.884 0.870 1.00 92.69 192 ILE A CA 1
ATOM 1533 C C . ILE A 1 192 ? 9.122 -25.574 -0.247 1.00 92.69 192 ILE A C 1
ATOM 1535 O O . ILE A 1 192 ? 9.801 -26.481 -0.733 1.00 92.69 192 ILE A O 1
ATOM 1539 N N . ALA A 1 193 ? 9.299 -24.298 -0.605 1.00 93.00 193 ALA A N 1
ATOM 1540 C CA . ALA A 1 193 ? 10.235 -23.885 -1.654 1.00 93.00 193 ALA A CA 1
ATOM 1541 C C . ALA A 1 193 ? 11.702 -24.220 -1.318 1.00 93.00 193 ALA A C 1
ATOM 1543 O O . ALA A 1 193 ? 12.524 -24.488 -2.203 1.00 93.00 193 ALA A O 1
ATOM 1544 N N . LYS A 1 194 ? 12.068 -24.207 -0.032 1.00 94.00 194 LYS A N 1
ATOM 1545 C CA . LYS A 1 194 ? 13.387 -24.649 0.438 1.00 94.00 194 LYS A CA 1
ATOM 1546 C C . LYS A 1 194 ? 13.543 -26.167 0.310 1.00 94.00 194 LYS A C 1
ATOM 1548 O O . LYS A 1 194 ? 14.502 -26.621 -0.307 1.00 94.00 194 LYS A O 1
ATOM 1553 N N . LEU A 1 195 ? 12.600 -26.944 0.839 1.00 94.31 195 LEU A N 1
ATOM 1554 C CA . LEU A 1 195 ? 12.643 -28.410 0.822 1.00 94.31 195 LEU A CA 1
ATOM 1555 C C . LEU A 1 195 ? 12.587 -28.983 -0.598 1.00 94.31 195 LEU A C 1
ATOM 1557 O O . LEU A 1 195 ? 13.243 -29.988 -0.878 1.00 94.31 195 LEU A O 1
ATOM 1561 N N . GLN A 1 196 ? 11.868 -28.319 -1.504 1.00 92.69 196 GLN A N 1
ATOM 1562 C CA . GLN A 1 196 ? 11.811 -28.677 -2.918 1.00 92.69 196 GLN A CA 1
ATOM 1563 C C . GLN A 1 196 ? 13.181 -28.532 -3.597 1.00 92.69 196 GLN A C 1
ATOM 1565 O O . GLN A 1 196 ? 13.592 -29.427 -4.332 1.00 92.69 196 GLN A O 1
ATOM 1570 N N . ARG A 1 197 ? 13.929 -27.457 -3.303 1.00 94.12 197 ARG A N 1
ATOM 1571 C CA . ARG A 1 197 ? 15.312 -27.279 -3.790 1.00 94.12 197 ARG A CA 1
ATOM 1572 C C . ARG A 1 197 ? 16.286 -28.296 -3.193 1.00 94.12 197 ARG A C 1
ATOM 1574 O O . ARG A 1 197 ? 17.241 -28.681 -3.856 1.00 94.12 197 ARG A O 1
ATOM 1581 N N . GLU A 1 198 ? 16.039 -28.738 -1.962 1.00 94.81 198 GLU A N 1
ATOM 1582 C CA . GLU A 1 198 ? 16.827 -29.773 -1.278 1.00 94.81 198 GLU A CA 1
ATOM 1583 C C . GLU A 1 198 ? 16.456 -31.212 -1.696 1.00 94.81 198 GLU A C 1
ATOM 1585 O O . GLU A 1 198 ? 17.110 -32.156 -1.258 1.00 94.81 198 GLU A O 1
ATOM 1590 N N . GLY A 1 199 ? 15.412 -31.406 -2.514 1.00 93.69 199 GLY A N 1
ATOM 1591 C CA . GLY A 1 199 ? 14.964 -32.726 -2.979 1.00 93.69 199 GLY A CA 1
ATOM 1592 C C . GLY A 1 199 ? 14.199 -33.566 -1.942 1.00 93.69 199 GLY A C 1
ATOM 1593 O O . GLY A 1 199 ? 14.016 -34.766 -2.138 1.00 93.69 199 GLY A O 1
ATOM 1594 N N . LYS A 1 200 ? 13.731 -32.972 -0.836 1.00 94.31 200 LYS A N 1
ATOM 1595 C CA . LYS A 1 200 ? 13.016 -33.670 0.253 1.00 94.31 200 LYS A CA 1
ATOM 1596 C C . LYS A 1 200 ? 11.512 -33.787 -0.033 1.00 94.31 200 LYS A C 1
ATOM 1598 O O . LYS A 1 200 ? 10.699 -33.123 0.607 1.00 94.31 200 LYS A O 1
ATOM 1603 N N . LEU A 1 201 ? 11.146 -34.638 -0.992 1.00 91.94 201 LEU A N 1
ATOM 1604 C CA . LEU A 1 201 ? 9.776 -34.728 -1.526 1.00 91.94 201 LEU A CA 1
ATOM 1605 C C . LEU A 1 201 ? 8.717 -35.196 -0.509 1.00 91.94 201 LEU A C 1
ATOM 1607 O O . LEU A 1 201 ? 7.592 -34.707 -0.556 1.00 91.94 201 LEU A O 1
ATOM 1611 N N . GLU A 1 202 ? 9.062 -36.077 0.437 1.00 92.00 202 GLU A N 1
ATOM 1612 C CA . GLU A 1 202 ? 8.116 -36.558 1.465 1.00 92.00 202 GLU A CA 1
ATOM 1613 C C . GLU A 1 202 ? 7.598 -35.414 2.351 1.00 92.00 202 GLU A C 1
ATOM 1615 O O . GLU A 1 202 ? 6.394 -35.249 2.529 1.00 92.00 202 GLU A O 1
ATOM 1620 N N . LYS A 1 203 ? 8.509 -34.564 2.841 1.00 90.50 203 LYS A N 1
ATOM 1621 C CA . LYS A 1 203 ? 8.161 -33.408 3.681 1.00 90.50 203 LYS A CA 1
ATOM 1622 C C . LYS A 1 203 ? 7.424 -32.322 2.902 1.00 90.50 203 LYS A C 1
ATOM 1624 O O . LYS A 1 203 ? 6.568 -31.642 3.457 1.00 90.50 203 LYS A O 1
ATOM 1629 N N . VAL A 1 204 ? 7.743 -32.162 1.615 1.00 92.00 204 VAL A N 1
ATOM 1630 C CA . VAL A 1 204 ? 6.992 -31.265 0.725 1.00 92.00 204 VAL A CA 1
ATOM 1631 C C . VAL A 1 204 ? 5.539 -31.721 0.629 1.00 92.00 204 VAL A C 1
ATOM 1633 O O . VAL A 1 204 ? 4.652 -30.893 0.791 1.00 92.00 204 VAL A O 1
ATOM 1636 N N . ALA A 1 205 ? 5.282 -33.019 0.439 1.00 92.94 205 ALA A N 1
ATOM 1637 C CA . ALA A 1 205 ? 3.920 -33.543 0.359 1.00 92.94 205 ALA A CA 1
ATOM 1638 C C . ALA A 1 205 ? 3.136 -33.343 1.670 1.00 92.94 205 ALA A C 1
ATOM 1640 O O . ALA A 1 205 ? 1.982 -32.919 1.626 1.00 92.94 205 ALA A O 1
ATOM 1641 N N . GLU A 1 206 ? 3.767 -33.578 2.826 1.00 92.56 206 GLU A N 1
ATOM 1642 C CA . GLU A 1 206 ? 3.160 -33.346 4.146 1.00 92.56 206 GLU A CA 1
ATOM 1643 C C . GLU A 1 206 ? 2.745 -31.878 4.342 1.00 92.56 206 GLU A C 1
ATOM 1645 O O . GLU A 1 206 ? 1.617 -31.586 4.748 1.00 92.56 206 GLU A O 1
ATOM 1650 N N . LEU A 1 207 ? 3.629 -30.933 4.009 1.00 91.56 207 LEU A N 1
ATOM 1651 C CA . LEU A 1 207 ? 3.341 -29.506 4.152 1.00 91.56 207 LEU A CA 1
ATOM 1652 C C . LEU A 1 207 ? 2.335 -29.007 3.109 1.00 91.56 207 LEU A C 1
ATOM 1654 O O . LEU A 1 207 ? 1.432 -28.250 3.456 1.00 91.56 207 LEU A O 1
ATOM 1658 N N . GLN A 1 208 ? 2.474 -29.434 1.853 1.00 90.00 208 GLN A N 1
ATOM 1659 C CA . GLN A 1 208 ? 1.670 -28.954 0.730 1.00 90.00 208 GLN A CA 1
ATOM 1660 C C . GLN A 1 208 ? 0.232 -29.486 0.751 1.00 90.00 208 GLN A C 1
ATOM 1662 O O . GLN A 1 208 ? -0.675 -28.759 0.358 1.00 90.00 208 GLN A O 1
ATOM 1667 N N . TYR A 1 209 ? 0.013 -30.724 1.207 1.00 91.19 209 TYR A N 1
ATOM 1668 C CA . TYR A 1 209 ? -1.318 -31.349 1.233 1.00 91.19 209 TYR A CA 1
ATOM 1669 C C . TYR A 1 209 ? -1.911 -31.515 2.638 1.00 91.19 209 TYR A C 1
ATOM 1671 O O . TYR A 1 209 ? -3.097 -31.814 2.747 1.00 91.19 209 TYR A O 1
ATOM 1679 N N . GLY A 1 210 ? -1.125 -31.314 3.698 1.00 93.19 210 GLY A N 1
ATOM 1680 C CA . GLY A 1 210 ? -1.603 -31.305 5.082 1.00 93.19 210 GLY A CA 1
ATOM 1681 C C . GLY A 1 210 ? -1.702 -29.885 5.630 1.00 93.19 210 GLY A C 1
ATOM 1682 O O . GLY A 1 210 ? -2.751 -29.244 5.576 1.00 93.19 210 GLY A O 1
ATOM 1683 N N . LYS A 1 211 ? -0.579 -29.372 6.141 1.00 90.88 211 LYS A N 1
ATOM 1684 C CA . LYS A 1 211 ? -0.551 -28.147 6.955 1.00 90.88 211 LYS A CA 1
ATOM 1685 C C . LYS A 1 211 ? -0.981 -26.881 6.201 1.00 90.88 211 LYS A C 1
ATOM 1687 O O . LYS A 1 211 ? -1.682 -26.048 6.771 1.00 90.88 211 LYS A O 1
ATOM 1692 N N . LEU A 1 212 ? -0.567 -26.711 4.942 1.00 91.38 212 LEU A N 1
ATOM 1693 C CA . LEU A 1 212 ? -0.889 -25.513 4.159 1.00 91.38 212 LEU A CA 1
ATOM 1694 C C . LEU A 1 212 ? -2.408 -25.383 3.894 1.00 91.38 212 LEU A C 1
ATOM 1696 O O . LEU A 1 212 ? -2.966 -24.347 4.261 1.00 91.38 212 LEU A O 1
ATOM 1700 N N . PRO A 1 213 ? -3.112 -26.411 3.372 1.00 94.00 213 PRO A N 1
ATOM 1701 C CA . PRO A 1 213 ? -4.569 -26.380 3.239 1.00 94.00 213 PRO A CA 1
ATOM 1702 C C . PRO A 1 213 ? -5.317 -26.124 4.552 1.00 94.00 213 PRO A C 1
ATOM 1704 O O . PRO A 1 213 ? -6.314 -25.404 4.552 1.00 94.00 213 PRO A O 1
ATOM 1707 N N . GLU A 1 214 ? -4.850 -26.678 5.676 1.00 93.12 214 GLU A N 1
ATOM 1708 C CA . GLU A 1 214 ? -5.461 -26.437 6.991 1.00 93.12 214 GLU A CA 1
ATOM 1709 C C . GLU A 1 214 ? -5.378 -24.965 7.412 1.00 93.12 214 GLU A C 1
ATOM 1711 O O . GLU A 1 214 ? -6.363 -24.398 7.893 1.00 93.12 214 GLU A O 1
ATOM 1716 N N . LEU A 1 215 ? -4.214 -24.336 7.232 1.00 92.00 215 LEU A N 1
ATOM 1717 C CA . LEU A 1 215 ? -4.018 -22.921 7.546 1.00 92.00 215 LEU A CA 1
ATOM 1718 C C . LEU A 1 215 ? -4.827 -22.018 6.609 1.00 92.00 215 LEU A C 1
ATOM 1720 O O . LEU A 1 215 ? -5.482 -21.086 7.076 1.00 92.00 215 LEU A O 1
ATOM 1724 N N . GLU A 1 216 ? -4.863 -22.327 5.311 1.00 89.50 216 GLU A N 1
ATOM 1725 C CA . GLU A 1 216 ? -5.704 -21.604 4.353 1.00 89.50 216 GLU A CA 1
ATOM 1726 C C . GLU A 1 216 ? -7.196 -21.733 4.680 1.00 89.50 216 GLU A C 1
ATOM 1728 O O . GLU A 1 216 ? -7.940 -20.757 4.568 1.00 89.50 216 GLU A O 1
ATOM 1733 N N . ALA A 1 217 ? -7.652 -22.914 5.104 1.00 91.31 217 ALA A N 1
ATOM 1734 C CA . ALA A 1 217 ? -9.037 -23.128 5.509 1.00 91.31 217 ALA A CA 1
ATOM 1735 C C . ALA A 1 217 ? -9.388 -22.315 6.764 1.00 91.31 217 ALA A C 1
ATOM 1737 O O . ALA A 1 217 ? -10.444 -21.679 6.804 1.00 91.31 217 ALA A O 1
ATOM 1738 N N . LYS A 1 218 ? -8.486 -22.269 7.756 1.00 89.81 218 LYS A N 1
ATOM 1739 C CA . LYS A 1 218 ? -8.639 -21.418 8.946 1.00 89.81 218 LYS A CA 1
ATOM 1740 C C . LYS A 1 218 ? -8.727 -19.942 8.565 1.00 89.81 218 LYS A C 1
ATOM 1742 O O . LYS A 1 218 ? -9.669 -19.277 8.992 1.00 89.81 218 LYS A O 1
ATOM 1747 N N . LEU A 1 219 ? -7.827 -19.455 7.709 1.00 87.06 219 LEU A N 1
ATOM 1748 C CA . LEU A 1 219 ? -7.843 -18.068 7.239 1.00 87.06 219 LEU A CA 1
ATOM 1749 C C . LEU A 1 219 ? -9.145 -17.734 6.494 1.00 87.06 219 LEU A C 1
ATOM 1751 O O . LEU A 1 219 ? -9.779 -16.726 6.793 1.00 87.06 219 LEU A O 1
ATOM 1755 N N . ARG A 1 220 ? -9.604 -18.607 5.585 1.00 86.06 220 ARG A N 1
ATOM 1756 C CA . ARG A 1 220 ? -10.888 -18.423 4.882 1.00 86.06 220 ARG A CA 1
ATOM 1757 C C . ARG A 1 220 ? -12.075 -18.416 5.840 1.00 86.06 220 ARG A C 1
ATOM 1759 O O . ARG A 1 220 ? -13.009 -17.649 5.634 1.00 86.06 220 ARG A O 1
ATOM 1766 N N . SER A 1 221 ? -12.057 -19.257 6.874 1.00 85.44 221 SER A N 1
ATOM 1767 C CA . SER A 1 221 ? -13.127 -19.288 7.876 1.00 85.44 221 SER A CA 1
ATOM 1768 C C . SER A 1 221 ? -13.170 -18.011 8.723 1.00 85.44 221 SER A C 1
ATOM 1770 O O . SER A 1 221 ? -14.259 -17.502 8.976 1.00 85.44 221 SER A O 1
ATOM 1772 N N . ALA A 1 222 ? -12.005 -17.456 9.079 1.00 81.62 222 ALA A N 1
ATOM 1773 C CA . ALA A 1 222 ? -11.890 -16.184 9.787 1.00 81.62 222 ALA A CA 1
ATOM 1774 C C . ALA A 1 222 ? -12.396 -15.018 8.921 1.00 81.62 222 ALA A C 1
ATOM 1776 O O . ALA A 1 222 ? -13.272 -14.273 9.352 1.00 81.62 222 ALA A O 1
ATOM 1777 N N . ALA A 1 223 ? -11.963 -14.944 7.658 1.00 74.56 223 ALA A N 1
ATOM 1778 C CA . ALA A 1 223 ? -12.429 -13.930 6.709 1.00 74.56 223 ALA A CA 1
ATOM 1779 C C . ALA A 1 223 ? -13.944 -14.030 6.428 1.00 74.56 223 ALA A C 1
ATOM 1781 O O . ALA A 1 223 ? -14.641 -13.025 6.313 1.00 74.56 223 ALA A O 1
ATOM 1782 N N . ALA A 1 224 ? -14.494 -15.247 6.346 1.00 75.00 224 ALA A N 1
ATOM 1783 C CA . ALA A 1 224 ? -15.931 -15.449 6.156 1.00 75.00 224 ALA A CA 1
ATOM 1784 C C . ALA A 1 224 ? -16.763 -15.074 7.395 1.00 75.00 224 ALA A C 1
ATOM 1786 O O . ALA A 1 224 ? -17.931 -14.712 7.246 1.00 75.00 224 ALA A O 1
ATOM 1787 N N . ALA A 1 225 ? -16.195 -15.180 8.600 1.00 70.88 225 ALA A N 1
ATOM 1788 C CA . ALA A 1 225 ? -16.837 -14.715 9.826 1.00 70.88 225 ALA A CA 1
ATOM 1789 C C . ALA A 1 225 ? -16.906 -13.179 9.860 1.00 70.88 225 ALA A C 1
ATOM 1791 O O . ALA A 1 225 ? -17.970 -12.638 10.152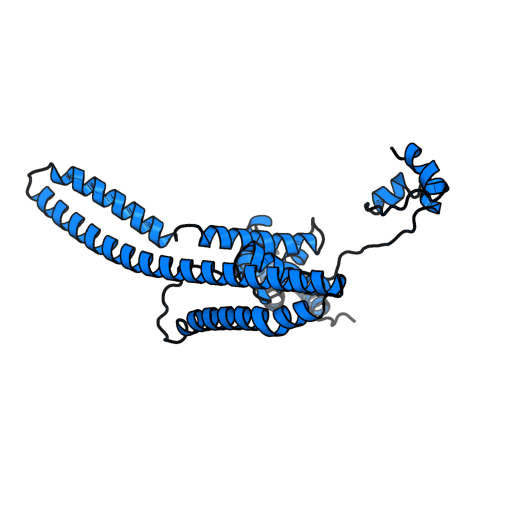 1.00 70.88 225 ALA A O 1
ATOM 1792 N N . GLU A 1 226 ? -15.830 -12.495 9.457 1.00 66.44 226 GLU A N 1
ATOM 1793 C CA . GLU A 1 226 ? -15.808 -11.033 9.300 1.00 66.44 226 GLU A CA 1
ATOM 1794 C C . GLU A 1 226 ? -16.814 -10.559 8.236 1.00 66.44 226 GLU A C 1
ATOM 1796 O O . GLU A 1 226 ? -17.628 -9.677 8.497 1.00 66.44 226 GLU A O 1
ATOM 1801 N N . ALA A 1 227 ? -16.849 -11.204 7.064 1.00 61.19 227 ALA A N 1
ATOM 1802 C CA . ALA A 1 227 ? -17.751 -10.829 5.970 1.00 61.19 227 ALA A CA 1
ATOM 1803 C C . ALA A 1 227 ? -19.242 -11.122 6.241 1.00 61.19 227 ALA A C 1
ATOM 1805 O O . ALA A 1 227 ? -20.117 -10.580 5.563 1.00 61.19 227 ALA A O 1
ATOM 1806 N N . LYS A 1 228 ? -19.564 -12.010 7.193 1.00 55.50 228 LYS A N 1
ATOM 1807 C CA . LYS A 1 228 ? -20.954 -12.281 7.601 1.00 55.50 228 LYS A CA 1
ATOM 1808 C C . LYS A 1 228 ? -21.515 -11.208 8.530 1.00 55.50 228 LYS A C 1
ATOM 1810 O O . LYS A 1 228 ? -22.714 -10.970 8.456 1.00 55.50 228 LYS A O 1
ATOM 1815 N N . GLY A 1 229 ? -20.673 -10.539 9.321 1.00 52.38 229 GLY A N 1
ATOM 1816 C CA . GLY A 1 229 ? -21.091 -9.374 10.110 1.00 52.38 229 GLY A CA 1
ATOM 1817 C C . GLY A 1 229 ? -21.599 -8.214 9.242 1.00 52.38 229 GLY A C 1
ATOM 1818 O O . GLY A 1 229 ? -22.443 -7.445 9.681 1.00 52.38 229 GLY A O 1
ATOM 1819 N N . ASP A 1 230 ? -21.161 -8.155 7.981 1.00 46.09 230 ASP A N 1
ATOM 1820 C CA . ASP A 1 230 ? -21.468 -7.084 7.021 1.00 46.09 230 ASP A CA 1
ATOM 1821 C C . ASP A 1 230 ? -22.830 -7.252 6.306 1.00 46.09 230 ASP A C 1
ATOM 1823 O O . ASP A 1 230 ? -23.348 -6.325 5.684 1.00 46.09 230 ASP A O 1
ATOM 1827 N N . LYS A 1 231 ? -23.439 -8.450 6.355 1.00 38.62 231 LYS A N 1
ATOM 1828 C CA . LYS A 1 231 ? -24.651 -8.781 5.571 1.00 38.62 231 LYS A CA 1
ATOM 1829 C C . LYS A 1 231 ? -25.977 -8.553 6.295 1.00 38.62 231 LYS A C 1
ATOM 1831 O O . LYS A 1 231 ? -27.011 -8.551 5.629 1.00 38.62 231 LYS A O 1
ATOM 1836 N N . ASP A 1 232 ? -25.963 -8.315 7.604 1.00 34.88 232 ASP A N 1
ATOM 1837 C CA . ASP A 1 232 ? -27.188 -8.149 8.401 1.00 34.88 232 ASP A CA 1
ATOM 1838 C C . ASP A 1 232 ? -27.744 -6.710 8.406 1.00 34.88 232 ASP A C 1
ATOM 1840 O O . ASP A 1 232 ? -28.660 -6.394 9.163 1.00 34.88 232 ASP A O 1
ATOM 1844 N N . GLY A 1 233 ? -27.255 -5.820 7.532 1.00 34.56 233 GLY 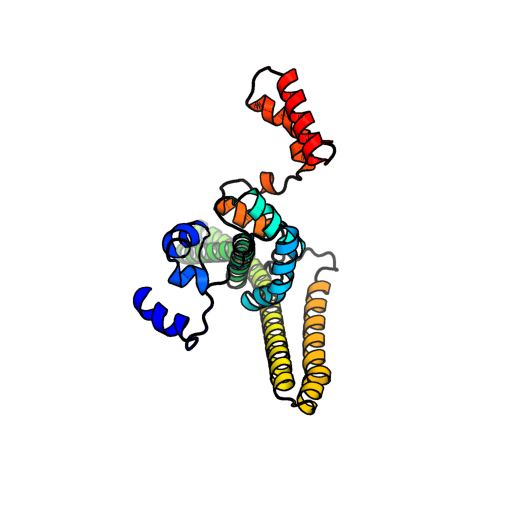A N 1
ATOM 1845 C CA . GLY A 1 233 ? -27.867 -4.504 7.288 1.00 34.56 233 GLY A CA 1
ATOM 1846 C C . GLY A 1 233 ? -27.791 -3.521 8.464 1.00 34.56 233 GLY A C 1
ATOM 1847 O O . GLY A 1 233 ? -28.295 -2.402 8.366 1.00 34.56 233 GLY A O 1
ATOM 1848 N N . VAL A 1 234 ? -27.132 -3.904 9.556 1.00 38.50 234 VAL A N 1
ATOM 1849 C CA . VAL A 1 234 ? -26.695 -2.986 10.598 1.00 38.50 234 VAL A CA 1
ATOM 1850 C C . VAL A 1 234 ? -25.361 -2.444 10.123 1.00 38.50 234 VAL A C 1
ATOM 1852 O O . VAL A 1 234 ? -24.378 -3.172 10.080 1.00 38.50 234 VAL A O 1
ATOM 1855 N N . VAL A 1 235 ? -25.329 -1.171 9.733 1.00 39.81 235 VAL A N 1
ATOM 1856 C CA . VAL A 1 235 ? -24.077 -0.427 9.561 1.00 39.81 235 VAL A CA 1
ATOM 1857 C C . VAL A 1 235 ? -23.440 -0.335 10.949 1.00 39.81 235 VAL A C 1
ATOM 1859 O O . VAL A 1 235 ? -23.602 0.652 11.662 1.00 39.81 235 VAL A O 1
ATOM 1862 N N . THR A 1 236 ? -22.792 -1.407 11.398 1.00 45.19 236 THR A N 1
ATOM 1863 C CA . THR A 1 236 ? -21.879 -1.347 12.528 1.00 45.19 236 THR A CA 1
ATOM 1864 C C . THR A 1 236 ? -20.753 -0.451 12.053 1.00 45.19 236 THR A C 1
ATOM 1866 O O . THR A 1 236 ? -20.041 -0.816 11.120 1.00 45.19 236 THR A O 1
ATOM 1869 N N . ASN A 1 237 ? -20.677 0.763 12.603 1.00 54.19 237 ASN A N 1
ATOM 1870 C CA . ASN A 1 237 ? -19.600 1.717 12.355 1.00 54.19 237 ASN A CA 1
ATOM 1871 C C . ASN A 1 237 ? -18.261 0.982 12.455 1.00 54.19 237 ASN A C 1
ATOM 1873 O O . ASN A 1 237 ? -17.778 0.752 13.560 1.00 54.19 237 ASN A O 1
ATOM 1877 N N . LYS A 1 238 ? -17.695 0.592 11.311 1.00 63.41 238 LYS A N 1
ATOM 1878 C CA . LYS A 1 238 ? -16.420 -0.111 11.257 1.00 63.41 238 LYS A CA 1
ATOM 1879 C C . LYS A 1 238 ? -15.365 0.852 11.778 1.00 63.41 238 LYS A C 1
ATOM 1881 O O . LYS A 1 238 ? -15.125 1.892 11.160 1.00 63.41 238 LYS A O 1
ATOM 1886 N N . LEU A 1 239 ? -14.807 0.553 12.947 1.00 70.56 239 LEU A N 1
ATOM 1887 C CA . LEU A 1 239 ? -13.858 1.449 13.611 1.00 70.56 239 LEU A CA 1
ATOM 1888 C C . LEU A 1 239 ? -12.476 1.339 12.974 1.00 70.56 239 LEU A C 1
ATOM 1890 O O . LEU A 1 239 ? -11.724 2.314 12.963 1.00 70.56 239 LEU A O 1
ATOM 1894 N N . LEU A 1 240 ? -12.164 0.167 12.417 1.00 72.81 240 LEU A N 1
ATOM 1895 C CA . LEU A 1 240 ? -10.888 -0.134 11.792 1.00 72.81 240 LEU A CA 1
ATOM 1896 C C . LEU A 1 240 ? -11.004 -0.284 10.273 1.00 72.81 240 LEU A C 1
ATOM 1898 O O . LEU A 1 240 ? -11.655 -1.186 9.740 1.00 72.81 240 LEU A O 1
ATOM 1902 N N . ARG A 1 241 ? -10.282 0.575 9.554 1.00 77.19 241 ARG A N 1
ATOM 1903 C CA . ARG A 1 241 ? -9.973 0.361 8.140 1.00 77.19 241 ARG A CA 1
ATOM 1904 C C . ARG A 1 241 ? -8.805 -0.616 8.043 1.00 77.19 241 ARG A C 1
ATOM 1906 O O . ARG A 1 241 ? -7.777 -0.417 8.672 1.00 77.19 241 ARG A O 1
ATOM 1913 N N . THR A 1 242 ? -8.972 -1.675 7.259 1.00 82.38 242 THR A N 1
ATOM 1914 C CA . THR A 1 242 ? -7.951 -2.724 7.060 1.00 82.38 242 THR A CA 1
ATOM 1915 C C . THR A 1 242 ? -7.563 -2.901 5.595 1.00 82.38 242 THR A C 1
ATOM 1917 O O . THR A 1 242 ? -6.725 -3.743 5.274 1.00 82.38 242 THR A O 1
ATOM 1920 N N . GLN A 1 243 ? -8.163 -2.104 4.707 1.00 88.56 243 GLN A N 1
ATOM 1921 C CA . GLN A 1 243 ? -8.032 -2.218 3.261 1.00 88.56 243 GLN A CA 1
ATOM 1922 C C . GLN A 1 243 ? -7.484 -0.930 2.656 1.00 88.56 243 GLN A C 1
ATOM 1924 O O . GLN A 1 243 ? -8.005 0.147 2.935 1.00 88.56 243 GLN A O 1
ATOM 1929 N N . VAL A 1 244 ? -6.480 -1.055 1.787 1.00 92.50 244 VAL A N 1
ATOM 1930 C CA . VAL A 1 244 ? -6.025 0.034 0.915 1.00 92.50 244 VAL A CA 1
ATOM 1931 C C . VAL A 1 244 ? -6.868 0.013 -0.355 1.00 92.50 244 VAL A C 1
ATOM 1933 O O . VAL A 1 244 ? -6.813 -0.937 -1.146 1.00 92.50 244 VAL A O 1
ATOM 1936 N N . GLY A 1 245 ? -7.654 1.068 -0.541 1.00 93.44 245 GLY A N 1
ATOM 1937 C CA . GLY A 1 245 ? -8.428 1.365 -1.735 1.00 93.44 245 GLY A CA 1
ATOM 1938 C C . GLY A 1 245 ? -7.762 2.417 -2.621 1.00 93.44 245 GLY A C 1
ATOM 1939 O O . GLY A 1 245 ? -6.669 2.919 -2.357 1.00 93.44 245 GLY A O 1
ATOM 1940 N N . ALA A 1 246 ? -8.446 2.767 -3.711 1.00 92.94 246 ALA A N 1
ATOM 1941 C CA . ALA A 1 246 ? -8.005 3.839 -4.602 1.00 92.94 246 ALA A CA 1
ATOM 1942 C C . ALA A 1 246 ? -8.020 5.220 -3.916 1.00 92.94 246 ALA A C 1
ATOM 1944 O O . ALA A 1 246 ? -7.218 6.086 -4.265 1.00 92.94 246 ALA A O 1
ATOM 1945 N N . GLU A 1 247 ? -8.910 5.425 -2.939 1.00 91.12 247 GLU A N 1
ATOM 1946 C CA . GLU A 1 247 ? -9.009 6.675 -2.180 1.00 91.12 247 GLU A CA 1
ATOM 1947 C C . GLU A 1 247 ? -7.767 6.906 -1.320 1.00 91.12 247 GLU A C 1
ATOM 1949 O O . GLU A 1 247 ? -7.191 7.990 -1.369 1.00 91.12 247 GLU A O 1
ATOM 1954 N N . GLU A 1 248 ? -7.294 5.883 -0.606 1.00 92.69 248 GLU A N 1
ATOM 1955 C CA . GLU A 1 248 ? -6.109 5.983 0.248 1.00 92.69 248 GLU A CA 1
ATOM 1956 C C . GLU A 1 248 ? -4.858 6.309 -0.573 1.00 92.69 248 GLU A C 1
ATOM 1958 O O . GLU A 1 248 ? -4.061 7.163 -0.185 1.00 92.69 248 GLU A O 1
ATOM 1963 N N . ILE A 1 249 ? -4.726 5.709 -1.759 1.00 95.50 249 ILE A N 1
ATOM 1964 C CA . ILE A 1 249 ? -3.658 6.052 -2.701 1.00 95.50 249 ILE A CA 1
ATOM 1965 C C . ILE A 1 249 ? -3.785 7.505 -3.162 1.00 95.50 249 ILE A C 1
ATOM 1967 O O . ILE A 1 249 ? -2.803 8.249 -3.155 1.00 95.50 249 ILE A O 1
ATOM 1971 N N . ALA A 1 250 ? -4.988 7.944 -3.536 1.00 93.75 250 ALA A N 1
ATOM 1972 C CA . ALA A 1 250 ? -5.212 9.318 -3.964 1.00 93.75 250 ALA A CA 1
ATOM 1973 C C . ALA A 1 250 ? -4.930 10.332 -2.841 1.00 93.75 250 ALA A C 1
ATOM 1975 O O . ALA A 1 250 ? -4.421 11.416 -3.123 1.00 93.75 250 ALA A O 1
ATOM 1976 N N . GLU A 1 251 ? -5.203 9.997 -1.579 1.00 93.00 251 GLU A N 1
ATOM 1977 C CA . GLU A 1 251 ? -4.855 10.825 -0.420 1.00 93.00 251 GLU A CA 1
ATOM 1978 C C . GLU A 1 251 ? -3.340 10.980 -0.252 1.00 93.00 251 GLU A C 1
ATOM 1980 O O . GLU A 1 251 ? -2.863 12.097 -0.023 1.00 93.00 251 GLU A O 1
ATOM 1985 N N . VAL A 1 252 ? -2.577 9.893 -0.413 1.00 94.50 252 VAL A N 1
ATOM 1986 C CA . VAL A 1 252 ? -1.107 9.934 -0.369 1.00 94.50 252 VAL A CA 1
ATOM 1987 C C . VAL A 1 252 ? -0.561 10.801 -1.507 1.00 94.50 252 VAL A C 1
ATOM 1989 O O . VAL A 1 252 ? 0.196 11.745 -1.266 1.00 94.50 252 VAL A O 1
ATOM 1992 N N . VAL A 1 253 ? -1.021 10.578 -2.744 1.00 93.69 253 VAL A N 1
ATOM 1993 C CA . VAL A 1 253 ? -0.609 11.393 -3.902 1.00 93.69 253 VAL A CA 1
ATOM 1994 C C . VAL A 1 253 ? -1.013 12.855 -3.712 1.00 93.69 253 VAL A C 1
ATOM 1996 O O . VAL A 1 253 ? -0.253 13.762 -4.055 1.00 93.69 253 VAL A O 1
ATOM 1999 N N . SER A 1 254 ? -2.191 13.118 -3.144 1.00 93.88 254 SER A N 1
ATOM 2000 C CA . SER A 1 254 ? -2.674 14.472 -2.863 1.00 93.88 254 SER A CA 1
ATOM 2001 C C . SER A 1 254 ? -1.765 15.200 -1.882 1.00 93.88 254 SER A C 1
ATOM 2003 O O . SER A 1 254 ? -1.420 16.358 -2.120 1.00 93.88 254 SER A O 1
ATOM 2005 N N . ARG A 1 255 ? -1.301 14.517 -0.832 1.00 92.00 255 ARG A N 1
ATOM 2006 C CA . ARG A 1 255 ? -0.345 15.076 0.128 1.00 92.00 255 ARG A CA 1
ATOM 2007 C C . ARG A 1 255 ? 1.017 15.347 -0.510 1.00 92.00 255 ARG A C 1
ATOM 2009 O O . ARG A 1 255 ? 1.583 16.409 -0.268 1.00 92.00 255 ARG A O 1
ATOM 2016 N N . ALA A 1 256 ? 1.510 14.431 -1.340 1.00 89.94 256 ALA A N 1
ATOM 2017 C CA . ALA A 1 256 ? 2.804 14.571 -2.005 1.00 89.94 256 ALA A CA 1
ATOM 2018 C C . ALA A 1 256 ? 2.814 15.691 -3.063 1.00 89.94 256 ALA A C 1
ATOM 2020 O O . ALA A 1 256 ? 3.795 16.418 -3.199 1.00 89.94 256 ALA A O 1
ATOM 2021 N N . THR A 1 257 ? 1.717 15.850 -3.808 1.00 90.12 257 THR A N 1
ATOM 2022 C CA . THR A 1 257 ? 1.644 16.757 -4.972 1.00 90.12 257 THR A CA 1
ATOM 2023 C C . THR A 1 257 ? 0.897 18.066 -4.700 1.00 90.12 257 THR A C 1
ATOM 2025 O O . THR A 1 257 ? 0.951 18.991 -5.509 1.00 90.12 257 THR A O 1
ATOM 2028 N N . GLY A 1 258 ? 0.151 18.155 -3.595 1.00 89.50 258 GLY A N 1
ATOM 2029 C CA . GLY A 1 258 ? -0.744 19.273 -3.276 1.00 89.50 258 GLY A CA 1
ATOM 2030 C C . GLY A 1 258 ? -2.017 19.338 -4.134 1.00 89.50 258 GLY A C 1
ATOM 2031 O O . GLY A 1 258 ? -2.813 20.270 -3.999 1.00 89.50 258 GLY A O 1
ATOM 2032 N N . ILE A 1 259 ? -2.237 18.375 -5.034 1.00 88.31 259 ILE A N 1
ATOM 2033 C CA . ILE A 1 259 ? -3.427 18.324 -5.889 1.00 88.31 259 ILE A CA 1
ATOM 2034 C C . ILE A 1 259 ? -4.576 17.680 -5.091 1.00 88.31 259 ILE A C 1
ATOM 2036 O O . ILE A 1 259 ? -4.398 16.587 -4.571 1.00 88.31 259 ILE A O 1
ATOM 2040 N N . PRO A 1 260 ? -5.771 18.288 -4.987 1.00 89.19 260 PRO A N 1
ATOM 2041 C CA . PRO A 1 260 ? -6.879 17.708 -4.220 1.00 89.19 260 PRO A CA 1
ATOM 2042 C C . PRO A 1 260 ? -7.363 16.351 -4.753 1.00 89.19 260 PRO A C 1
ATOM 2044 O O . PRO A 1 260 ? -7.533 16.195 -5.966 1.00 89.19 260 PRO A O 1
ATOM 2047 N N . VAL A 1 261 ? -7.704 15.424 -3.848 1.00 87.50 261 VAL A N 1
ATOM 2048 C CA . VAL A 1 261 ? -8.262 14.089 -4.163 1.00 87.50 261 VAL A CA 1
ATOM 2049 C C . VAL A 1 261 ? -9.471 14.176 -5.095 1.00 87.50 261 VAL A C 1
ATOM 2051 O O . VAL A 1 261 ? -9.546 13.455 -6.087 1.00 87.50 261 VAL A O 1
ATOM 2054 N N . SER A 1 262 ? -10.373 15.134 -4.862 1.00 84.25 262 SER A N 1
ATOM 2055 C CA . SER A 1 262 ? -11.556 15.357 -5.707 1.00 84.25 262 SER A CA 1
ATOM 2056 C C . SER A 1 262 ? -11.208 15.623 -7.174 1.00 84.25 262 SER A C 1
ATOM 2058 O O . SER A 1 262 ? -11.941 15.215 -8.073 1.00 84.25 262 SER A O 1
ATOM 2060 N N . LYS A 1 263 ? -10.062 16.266 -7.437 1.00 80.56 263 LYS A N 1
ATOM 2061 C CA . LYS A 1 263 ? -9.564 16.476 -8.799 1.00 80.56 263 LYS A CA 1
ATOM 2062 C C . LYS A 1 263 ? -8.898 15.230 -9.368 1.00 80.56 263 LYS A C 1
ATOM 2064 O O . LYS A 1 263 ? -8.870 15.099 -10.586 1.00 80.56 263 LYS A O 1
ATOM 2069 N N . MET A 1 264 ? -8.342 14.339 -8.552 1.00 80.12 264 MET A N 1
ATOM 2070 C CA . MET A 1 264 ? -7.715 13.097 -9.023 1.00 80.12 264 MET A CA 1
ATOM 2071 C C . MET A 1 264 ? -8.755 12.035 -9.367 1.00 80.12 264 MET A C 1
ATOM 2073 O O . MET A 1 264 ? -8.693 11.479 -10.459 1.00 80.12 264 MET A O 1
ATOM 2077 N N . MET A 1 265 ? -9.742 11.850 -8.488 1.00 75.56 265 MET A N 1
ATOM 2078 C CA . MET A 1 265 ? -10.814 10.856 -8.620 1.00 75.56 265 MET A CA 1
ATOM 2079 C C . MET A 1 265 ? -11.810 11.180 -9.736 1.00 75.56 265 MET A C 1
ATOM 2081 O O . MET A 1 265 ? -12.571 10.320 -10.170 1.00 75.56 265 MET A O 1
ATOM 2085 N N . GLN A 1 266 ? -11.814 12.420 -10.232 1.00 76.69 266 GLN A N 1
ATOM 2086 C CA . GLN A 1 266 ? -12.620 12.775 -11.388 1.00 76.69 266 GLN A CA 1
ATOM 2087 C C . GLN A 1 266 ? -12.083 12.063 -12.639 1.00 76.69 266 GLN A C 1
ATOM 2089 O O . GLN A 1 266 ? -10.943 12.303 -13.063 1.00 76.69 266 GLN A O 1
ATOM 2094 N N . GLY A 1 267 ? -12.937 11.222 -13.230 1.00 74.81 267 GLY A N 1
ATOM 2095 C CA . GLY A 1 267 ? -12.621 10.433 -14.414 1.00 74.81 267 GLY A CA 1
ATOM 2096 C C . GLY A 1 267 ? -12.092 11.292 -15.559 1.00 74.81 267 GLY A C 1
ATOM 2097 O O . GLY A 1 267 ? -12.514 12.434 -15.764 1.00 74.81 267 GLY A O 1
ATOM 2098 N N . GLU A 1 268 ? -11.156 10.736 -16.326 1.00 73.62 268 GLU A N 1
ATOM 2099 C CA . GLU A 1 268 ? -10.525 11.442 -17.445 1.00 73.62 268 GLU A CA 1
ATOM 2100 C C . GLU A 1 268 ? -11.563 11.926 -18.464 1.00 73.62 268 GLU A C 1
ATOM 2102 O O . GLU A 1 268 ? -11.518 13.078 -18.890 1.00 73.62 268 GLU A O 1
ATOM 2107 N N . ARG A 1 269 ? -12.578 11.103 -18.748 1.00 77.81 269 ARG A N 1
ATOM 2108 C CA . ARG A 1 269 ? -13.714 11.467 -19.603 1.00 77.81 269 ARG A CA 1
ATOM 2109 C C . ARG A 1 269 ? -14.434 12.728 -19.118 1.00 77.81 269 ARG A C 1
ATOM 2111 O O . ARG A 1 269 ? -14.669 13.635 -19.912 1.00 77.81 269 ARG A O 1
ATOM 2118 N N . ASP A 1 270 ? -14.734 12.820 -17.827 1.00 82.50 270 ASP A N 1
ATOM 2119 C CA . ASP A 1 270 ? -15.441 13.973 -17.261 1.00 82.50 270 ASP A CA 1
ATOM 2120 C C . ASP A 1 270 ? -14.589 15.244 -17.280 1.00 82.50 270 ASP A C 1
ATOM 2122 O O . ASP A 1 270 ? -15.121 16.341 -17.462 1.00 82.50 270 ASP A O 1
ATOM 2126 N N . LYS A 1 271 ? -13.265 15.118 -17.125 1.00 82.00 271 LYS A N 1
ATOM 2127 C CA . LYS A 1 271 ? -12.340 16.250 -17.287 1.00 82.00 271 LYS A CA 1
ATOM 2128 C C . LYS A 1 271 ? -12.303 16.745 -18.728 1.00 82.00 271 LYS A C 1
ATOM 2130 O O . LYS A 1 271 ? -12.311 17.952 -18.945 1.00 82.00 271 LYS A O 1
ATOM 2135 N N . LEU A 1 272 ? -12.275 15.828 -19.697 1.00 85.75 272 LEU A N 1
ATOM 2136 C CA . LEU A 1 272 ? -12.263 16.163 -21.121 1.00 85.75 272 LEU A CA 1
ATOM 2137 C C . LEU A 1 272 ? -13.575 16.827 -21.568 1.00 85.75 272 LEU A C 1
ATOM 2139 O O . LEU A 1 272 ? -13.544 17.762 -22.367 1.00 85.75 272 LEU A O 1
ATOM 2143 N N . LEU A 1 273 ? -14.714 16.377 -21.031 1.00 87.00 273 LEU A N 1
ATOM 2144 C CA . LEU A 1 273 ? -16.024 16.981 -21.296 1.00 87.00 273 LEU A CA 1
ATOM 2145 C C . LEU A 1 273 ? -16.126 18.404 -20.732 1.00 87.00 273 LEU A C 1
ATOM 2147 O O . LEU A 1 273 ? -16.666 19.281 -21.391 1.00 87.00 273 LEU A O 1
ATOM 2151 N N . LYS A 1 274 ? -15.560 18.650 -19.546 1.00 88.38 274 LYS A N 1
ATOM 2152 C CA . LYS A 1 274 ? -15.575 19.969 -18.885 1.00 88.38 274 LYS A CA 1
ATOM 2153 C C . LYS A 1 274 ? -14.383 20.860 -19.256 1.00 88.38 274 LYS A C 1
ATOM 2155 O O . LYS A 1 274 ? -14.165 21.887 -18.616 1.00 88.38 274 LYS A O 1
ATOM 2160 N N . MET A 1 275 ? -13.571 20.469 -20.239 1.00 88.81 275 MET A N 1
ATOM 2161 C CA . MET A 1 275 ? -12.305 21.144 -20.544 1.00 88.81 275 MET A CA 1
ATOM 2162 C C . MET A 1 275 ? -12.511 22.588 -21.006 1.00 88.81 275 MET A C 1
ATOM 2164 O O . MET A 1 275 ? -11.849 23.485 -20.491 1.00 88.81 275 MET A O 1
ATOM 2168 N N . GLU A 1 276 ? -13.458 22.813 -21.917 1.00 91.94 276 GLU A N 1
ATOM 2169 C CA . GLU A 1 276 ? -13.790 24.145 -22.440 1.00 91.94 276 GLU A CA 1
ATOM 2170 C C . GLU A 1 276 ? -14.261 25.071 -21.319 1.00 91.94 276 GLU A C 1
ATOM 2172 O O . GLU A 1 276 ? -13.689 26.141 -21.113 1.00 91.94 276 GLU A O 1
ATOM 2177 N N . GLU A 1 277 ? -15.220 24.613 -20.507 1.00 90.94 277 GLU A N 1
ATOM 2178 C CA . GLU A 1 277 ? -15.720 25.356 -19.345 1.00 90.94 277 GLU A CA 1
ATOM 2179 C C . GLU A 1 277 ? -14.593 25.730 -18.370 1.00 90.94 277 GLU A C 1
ATOM 2181 O O . GLU A 1 277 ? -14.571 26.828 -17.812 1.00 90.94 277 GLU A O 1
ATOM 2186 N N . LEU A 1 278 ? -13.641 24.819 -18.135 1.00 89.56 278 LEU A N 1
ATOM 2187 C CA . LEU A 1 278 ? -12.503 25.060 -17.249 1.00 89.56 278 LEU A CA 1
ATOM 2188 C C . LEU A 1 278 ? -11.501 26.057 -17.838 1.00 89.56 278 LEU A C 1
ATOM 2190 O O . LEU A 1 278 ? -10.941 26.857 -17.084 1.00 89.56 278 LEU A O 1
ATOM 2194 N N . LEU A 1 279 ? -11.283 26.033 -19.152 1.00 91.69 279 LEU A N 1
ATOM 2195 C CA . LEU A 1 279 ? -10.424 26.990 -19.846 1.00 91.69 279 LEU A CA 1
ATOM 2196 C C . LEU A 1 279 ? -11.039 28.395 -19.825 1.00 91.69 279 LEU A C 1
ATOM 2198 O O . LEU A 1 279 ? -10.339 29.350 -19.480 1.00 91.69 279 LEU A O 1
ATOM 2202 N N . HIS A 1 280 ? -12.351 28.519 -20.046 1.00 92.44 280 HIS A N 1
ATOM 2203 C CA . HIS A 1 280 ? -13.068 29.799 -19.990 1.00 92.44 280 HIS A CA 1
ATOM 2204 C C . HIS A 1 280 ? -13.035 30.484 -18.618 1.00 92.44 280 HIS A C 1
ATOM 2206 O O . HIS A 1 280 ? -13.130 31.706 -18.530 1.00 92.44 280 HIS A O 1
ATOM 2212 N N . LYS A 1 281 ? -12.820 29.739 -17.524 1.00 92.94 281 LYS A N 1
ATOM 2213 C CA . LYS A 1 281 ? -12.629 30.340 -16.187 1.00 92.94 281 LYS A CA 1
ATOM 2214 C C . LYS A 1 281 ? -11.359 31.184 -16.077 1.00 92.94 281 LYS A C 1
ATOM 2216 O O . LYS A 1 281 ? -11.253 31.995 -15.160 1.00 92.94 281 LYS A O 1
ATOM 2221 N N . ARG A 1 282 ? -10.372 30.961 -16.949 1.00 92.06 282 ARG A N 1
ATOM 2222 C CA . ARG A 1 282 ? -9.088 31.684 -16.945 1.00 92.06 282 ARG A CA 1
ATOM 2223 C C . ARG A 1 282 ? -8.844 32.474 -18.224 1.00 92.06 282 ARG A C 1
ATOM 2225 O O . ARG A 1 282 ? -8.101 33.449 -18.181 1.00 92.06 282 ARG A O 1
ATOM 2232 N N . VAL A 1 283 ? -9.435 32.052 -19.336 1.00 92.19 283 VAL A N 1
ATOM 2233 C CA . VAL A 1 283 ? -9.278 32.668 -20.652 1.00 92.19 283 VAL A CA 1
ATOM 2234 C C . VAL A 1 283 ? -10.573 33.378 -21.018 1.00 92.19 283 VAL A C 1
ATOM 2236 O O . VAL A 1 283 ? -11.628 32.761 -21.124 1.00 92.19 283 VAL A O 1
ATOM 2239 N N . VAL A 1 284 ? -10.483 34.692 -21.204 1.00 91.19 284 VAL A N 1
ATOM 2240 C CA . VAL A 1 284 ? -11.616 35.522 -21.619 1.00 91.19 284 VAL A CA 1
ATOM 2241 C C . VAL A 1 284 ? -11.624 35.620 -23.147 1.00 91.19 284 VAL A C 1
ATOM 2243 O O . VAL A 1 284 ? -10.625 36.020 -23.745 1.00 91.19 284 VAL A O 1
ATOM 2246 N N . GLY A 1 285 ? -12.753 35.278 -23.775 1.00 91.12 285 GLY A N 1
ATOM 2247 C CA . GLY A 1 285 ? -12.895 35.215 -25.235 1.00 91.12 285 GLY A CA 1
ATOM 2248 C C . GLY A 1 285 ? -12.251 33.966 -25.850 1.00 91.12 285 GLY A C 1
ATOM 2249 O O . GLY A 1 285 ? -12.063 32.966 -25.165 1.00 91.12 285 GLY A O 1
ATOM 2250 N N . GLN A 1 286 ? -11.894 34.040 -27.139 1.00 91.50 286 GLN A N 1
ATOM 2251 C CA . GLN A 1 286 ? -11.209 32.963 -27.880 1.00 91.50 286 GLN A CA 1
ATOM 2252 C C . GLN A 1 286 ? -11.996 31.641 -27.975 1.00 91.50 286 GLN A C 1
ATOM 2254 O O . GLN A 1 286 ? -11.407 30.563 -27.922 1.00 91.50 286 GLN A O 1
ATOM 2259 N N . GLU A 1 287 ? -13.315 31.725 -28.168 1.00 92.31 287 GLU A N 1
ATOM 2260 C CA . GLU A 1 287 ? -14.212 30.561 -28.255 1.00 92.31 287 GLU A CA 1
ATOM 2261 C C . GLU A 1 287 ? -13.731 29.518 -29.277 1.00 92.31 287 GLU A C 1
ATOM 2263 O O . GLU A 1 287 ? -13.605 28.330 -28.980 1.00 92.31 287 GLU A O 1
ATOM 2268 N N . GLU A 1 288 ? -13.391 29.981 -30.481 1.00 92.12 288 GLU A N 1
ATOM 2269 C CA . GLU A 1 288 ? -12.974 29.122 -31.589 1.00 92.12 288 GLU A CA 1
ATOM 2270 C C . GLU A 1 288 ? -11.645 28.412 -31.295 1.00 92.12 288 GLU A C 1
ATOM 2272 O O . GLU A 1 288 ? -11.504 27.219 -31.559 1.00 92.12 288 GLU A O 1
ATOM 2277 N N . ALA A 1 289 ? -10.691 29.107 -30.667 1.00 93.12 289 ALA A N 1
ATOM 2278 C CA . ALA A 1 289 ? -9.403 28.524 -30.302 1.00 93.12 289 ALA A CA 1
ATOM 2279 C C . ALA A 1 289 ? -9.541 27.486 -29.177 1.00 93.12 289 ALA A C 1
ATOM 2281 O O . ALA A 1 289 ? -8.927 26.421 -29.243 1.00 93.12 289 ALA A O 1
ATOM 2282 N N . ILE A 1 290 ? -10.359 27.769 -28.158 1.00 93.69 290 ILE A N 1
ATOM 2283 C CA . ILE A 1 290 ? -10.605 26.844 -27.042 1.00 93.69 290 ILE A CA 1
ATOM 2284 C C . ILE A 1 290 ? -11.318 25.588 -27.551 1.00 93.69 290 ILE A C 1
ATOM 2286 O O . ILE A 1 290 ? -10.904 24.479 -27.203 1.00 93.69 290 ILE A O 1
ATOM 2290 N N . THR A 1 291 ? -12.316 25.748 -28.422 1.00 93.19 291 THR A N 1
ATOM 2291 C CA . THR A 1 291 ? -13.043 24.628 -29.038 1.00 93.19 291 THR A CA 1
ATOM 2292 C C . THR A 1 291 ? -12.096 23.775 -29.884 1.00 93.19 291 THR A C 1
ATOM 2294 O O . THR A 1 291 ? -11.987 22.569 -29.668 1.00 93.19 291 THR A O 1
ATOM 2297 N N . ALA A 1 292 ? -11.313 24.402 -30.770 1.00 93.06 292 ALA A N 1
ATOM 2298 C CA . ALA A 1 292 ? -10.381 23.702 -31.652 1.00 93.06 292 ALA A CA 1
ATOM 2299 C C . ALA A 1 292 ? -9.321 22.895 -30.882 1.00 93.06 292 ALA A C 1
ATOM 2301 O O . ALA A 1 292 ? -9.042 21.742 -31.223 1.00 93.06 292 ALA A O 1
ATOM 2302 N N . VAL A 1 293 ? -8.749 23.474 -29.820 1.00 93.25 293 VAL A N 1
ATOM 2303 C CA . VAL A 1 293 ? -7.768 22.786 -28.966 1.00 93.25 293 VAL A CA 1
ATOM 2304 C C . VAL A 1 293 ? -8.427 21.650 -28.184 1.00 93.25 293 VAL A C 1
ATOM 2306 O O . VAL A 1 293 ? -7.882 20.546 -28.136 1.00 93.25 293 VAL A O 1
ATOM 2309 N N . SER A 1 294 ? -9.606 21.884 -27.608 1.00 92.62 294 SER A N 1
ATOM 2310 C CA . SER A 1 294 ? -10.326 20.869 -26.831 1.00 92.62 294 SER A CA 1
ATOM 2311 C C . SER A 1 294 ? -10.729 19.676 -27.703 1.00 92.62 294 SER A C 1
ATOM 2313 O O . SER A 1 294 ? -10.525 18.529 -27.302 1.00 92.62 294 SER A O 1
ATOM 2315 N N . ASP A 1 295 ? -11.197 19.917 -28.931 1.00 90.75 295 ASP A N 1
ATOM 2316 C CA . ASP A 1 295 ? -11.507 18.877 -29.917 1.00 90.75 295 ASP A CA 1
ATOM 2317 C C . ASP A 1 295 ? -10.278 18.086 -30.362 1.00 90.75 295 ASP A C 1
ATOM 2319 O O . ASP A 1 295 ? -10.351 16.864 -30.524 1.00 90.75 295 ASP A O 1
ATOM 2323 N N . ALA A 1 296 ? -9.142 18.756 -30.570 1.00 91.06 296 ALA A N 1
ATOM 2324 C CA . ALA A 1 296 ? -7.894 18.087 -30.923 1.00 91.06 296 ALA A CA 1
ATOM 2325 C C . ALA A 1 296 ? -7.409 17.170 -29.786 1.00 91.06 296 ALA A C 1
ATOM 2327 O O . ALA A 1 296 ? -7.060 16.012 -30.027 1.00 91.06 296 ALA A O 1
ATOM 2328 N N . ILE A 1 297 ? -7.456 17.648 -28.537 1.00 89.62 297 ILE A N 1
ATOM 2329 C CA . ILE A 1 297 ? -7.070 16.860 -27.360 1.00 89.62 297 ILE A CA 1
ATOM 2330 C C . ILE A 1 297 ? -8.030 15.681 -27.152 1.00 89.62 297 ILE A C 1
ATOM 2332 O O . ILE A 1 297 ? -7.570 14.564 -26.908 1.00 89.62 297 ILE A O 1
ATOM 2336 N N . ARG A 1 298 ? -9.349 15.886 -27.290 1.00 89.94 298 ARG A N 1
ATOM 2337 C CA . ARG A 1 298 ? -10.347 14.805 -27.198 1.00 89.94 298 ARG A CA 1
ATOM 2338 C C . ARG A 1 298 ? -10.116 13.725 -28.253 1.00 89.94 298 ARG A C 1
ATOM 2340 O O . ARG A 1 298 ? -10.124 12.548 -27.906 1.00 89.94 298 ARG A O 1
ATOM 2347 N N . ARG A 1 299 ? -9.850 14.107 -29.509 1.00 87.75 299 ARG A N 1
ATOM 2348 C CA . ARG A 1 299 ? -9.528 13.156 -30.589 1.00 87.75 299 ARG A CA 1
ATOM 2349 C C . ARG A 1 299 ? -8.255 12.365 -30.307 1.00 87.75 299 ARG A C 1
ATOM 2351 O O . ARG A 1 299 ? -8.269 11.145 -30.434 1.00 87.75 299 ARG A O 1
ATOM 2358 N N . SER A 1 300 ? -7.193 13.038 -29.860 1.00 88.19 300 SER A N 1
ATOM 2359 C CA . SER A 1 300 ? -5.933 12.381 -29.492 1.00 88.19 300 SER A CA 1
ATOM 2360 C C . SER A 1 300 ? -6.124 11.372 -28.356 1.00 88.19 300 SER A C 1
ATOM 2362 O O . SER A 1 300 ? -5.670 10.236 -28.462 1.00 88.19 300 SER A O 1
ATOM 2364 N N . ARG A 1 301 ? -6.860 11.741 -27.299 1.00 83.31 301 ARG A N 1
ATOM 2365 C CA . ARG A 1 301 ? -7.135 10.851 -26.158 1.00 83.31 301 ARG A CA 1
ATOM 2366 C C . ARG A 1 301 ? -8.091 9.705 -26.486 1.00 83.31 301 ARG A C 1
ATOM 2368 O O . ARG A 1 301 ? -7.999 8.660 -25.857 1.00 83.31 301 ARG A O 1
ATOM 2375 N N . ALA A 1 302 ? -8.970 9.878 -27.471 1.00 82.88 302 ALA A N 1
ATOM 2376 C CA . ALA A 1 302 ? -9.845 8.819 -27.969 1.00 82.88 302 ALA A CA 1
ATOM 2377 C C . ALA A 1 302 ? -9.141 7.843 -28.932 1.00 82.88 302 ALA A C 1
ATOM 2379 O O . ALA A 1 302 ? -9.782 6.908 -29.403 1.00 82.88 302 ALA A O 1
ATOM 2380 N N . GLY A 1 303 ? -7.860 8.064 -29.259 1.00 81.00 303 GLY A N 1
ATOM 2381 C CA . GLY A 1 303 ? -7.153 7.269 -30.268 1.00 81.00 303 GLY A CA 1
ATOM 2382 C C . GLY A 1 303 ? -7.691 7.477 -31.688 1.00 81.00 303 GLY A C 1
ATOM 2383 O O . GLY A 1 303 ? -7.472 6.640 -32.551 1.00 81.00 303 GLY A O 1
ATOM 2384 N N . LEU A 1 304 ? -8.406 8.583 -31.928 1.00 80.06 304 LEU A N 1
ATOM 2385 C CA . LEU A 1 304 ? -9.004 8.957 -33.218 1.00 80.06 304 LEU A CA 1
ATOM 2386 C C . LEU A 1 304 ? -8.150 9.991 -33.969 1.00 80.06 304 LEU A C 1
ATOM 2388 O O . LEU A 1 304 ? -8.641 10.680 -34.860 1.00 80.06 304 LEU A O 1
ATOM 2392 N N . ALA A 1 305 ? -6.897 10.169 -33.549 1.00 61.19 305 ALA A N 1
ATOM 2393 C CA . ALA A 1 305 ? -5.926 11.021 -34.219 1.00 61.19 305 ALA A CA 1
ATOM 2394 C C . ALA A 1 305 ? -5.122 10.190 -35.230 1.00 61.19 305 ALA A C 1
ATOM 2396 O O . ALA A 1 305 ? -3.927 9.977 -35.046 1.00 61.19 305 ALA A O 1
ATOM 2397 N N . GLU A 1 306 ? -5.809 9.721 -36.269 1.00 49.31 306 GLU A N 1
ATOM 2398 C CA . GLU A 1 306 ? -5.231 9.378 -37.575 1.00 49.31 306 GLU A CA 1
ATOM 2399 C C . GLU A 1 306 ? -5.936 10.201 -38.657 1.00 49.31 306 GLU A C 1
ATOM 2401 O O . GLU A 1 306 ? -7.179 10.353 -38.571 1.00 49.31 306 GLU A O 1
#

Sequence (306 aa):
AGNMLKPALARGDLHCIGATTLDEYRKYIEKDPALERRFQKVMVEEPSVEATIAILRGLQERYELHHGIEITDPAIVAAAELSHRYMTDRFLPDKAIDLIDEAGSRIRMEIDSMPEVMDKLERRLIQLKIEREAVKKEKDEASQKRLDLIEEEIKRLGAEYADLEEIWKAEKGAVLGAANLKEEIEKVKAEIAKLQREGKLEKVAELQYGKLPELEAKLRSAAAAEAKGDKDGVVTNKLLRTQVGAEEIAEVVSRATGIPVSKMMQGERDKLLKMEELLHKRVVGQEEAITAVSDAIRRSRAGLAE

Foldseek 3Di:
DVVVCLVCLVVVVDDDDDDDDPVCCVVPQVVDPSRVVRDDDDDDDFDDLVVLLVVCVVCQLVLCLVLLFHEDSQQSSLLSVLCVVQVPVDTPDVSSVVLSNVLSNVLSVLLVDDFPVLVVLVVVLVVLVVVLVVLVVDDDPVSVVVNVVSVVVNVVSVVVNVVVVVLSVVLSVLSVVLSVLSVVLVVLVVVLVVCVVVVVVVVNCCSVVPVNVVSVVVNVVSVVVVVVVVPPPPPPPNRHDRYRHSQSSLVSSCVVRVPDSVVSPPDPVNCLVCVLVVVCVPDPDPSVVSVVVSVVVVCVVVVNPD